Protein AF-A0A225NAN7-F1 (afdb_monomer)

pLDDT: mean 87.31, std 8.12, range [42.16, 96.12]

Secondary structure (DSSP, 8-state):
----HHHHHHHHHHHHHHTT--HHHHHHHHHHHHHHHHHHHHTT--GGG--HHHHHHHHHHHHHHHHHHHSSPPPTTTTHHHHHHHHHHHHHHHSSSS-HHHHHHHHHHHHHHHHHHHHHHHHTT---HHHHHHHHHHHHHHHHHHHHHH--SSSTT--HHHHHHHHHHHHTT--HHHHHHHHHHHHHHHHHHHHTT-

Foldseek 3Di:
DQDDLVRLLVVLLVVCVVVVHDPVLSVLLSVLSVLLVVVCVVVVHRLQPDALQVVLVVVVVVQVVCCVVPVDGDAPCPVVSSVVSSQSSSCVNHVDPPDPVLVCLLVVVLVVLLVVLLCCCCPVVVDDPVLSVVLSVLSSVLSVVCCSNNVDSDCPPPDPVSVVVVLVNVVVPDDPVVSVVSVVSVVSSVVVCVVVVD

Solvent-accessible surface area (backbone atoms only — not comparable to full-atom values): 11162 Å² total; per-residue (Å²): 132,88,76,53,74,67,55,54,41,51,51,49,41,49,57,37,51,77,68,68,50,54,69,69,56,40,53,53,32,43,53,39,35,47,58,50,53,53,58,28,56,80,65,74,46,60,73,68,73,65,47,69,54,56,54,34,52,47,52,58,50,52,45,52,54,40,23,71,75,66,77,42,76,72,61,87,66,56,61,58,60,45,50,52,25,41,42,52,48,38,20,73,61,56,67,59,55,74,55,64,72,58,53,51,53,52,51,49,52,54,50,49,54,51,51,53,51,46,47,45,41,40,76,78,62,66,50,53,68,72,58,45,51,58,40,46,55,51,49,51,53,49,50,55,51,48,40,76,61,64,45,52,94,66,60,82,83,69,49,73,67,56,54,51,55,48,50,60,52,58,46,68,92,48,55,72,70,56,46,53,48,52,54,54,40,49,52,52,50,52,50,50,33,58,75,72,76,80

Sequence (198 aa):
MLKLHDELIEELAKSLMEQNYNPVVVTNHRLYARRFLDYLAERGMPVTMVTPAQVDQYFRHAVLCFQDRYGRPPSSRWHRLPQTAIGRLLRLAQGTWPPETEIESGAMLRHAICHDYGNWMRDERGLSDATIDARSREARRFLDWYFCRSGADDLSAMAVRDIDHYMDMRAIGLRRISLSGSAAWLRSLLRYLHQSGR

Structure (mmCIF, N/CA/C/O backbone):
data_AF-A0A225NAN7-F1
#
_entry.id   AF-A0A225NAN7-F1
#
loop_
_atom_site.group_PDB
_atom_site.id
_atom_site.type_symbol
_atom_site.label_atom_id
_atom_site.label_alt_id
_atom_site.label_comp_id
_atom_site.label_asym_id
_atom_site.label_entity_id
_atom_site.label_seq_id
_atom_site.pdbx_PDB_ins_code
_atom_site.Cartn_x
_atom_site.Cartn_y
_atom_site.Cartn_z
_atom_site.occupancy
_atom_site.B_iso_or_equiv
_atom_site.auth_seq_id
_atom_site.auth_comp_id
_atom_site.auth_asym_id
_atom_site.auth_atom_id
_atom_site.pdbx_PDB_model_num
ATOM 1 N N . MET A 1 1 ? -7.009 -6.278 29.065 1.00 42.16 1 MET A N 1
ATOM 2 C CA . MET A 1 1 ? -8.302 -5.562 29.056 1.00 42.16 1 MET A CA 1
ATOM 3 C C . MET A 1 1 ? -8.640 -5.285 27.596 1.00 42.16 1 MET A C 1
ATOM 5 O O . MET A 1 1 ? -7.881 -4.570 26.956 1.00 42.16 1 MET A O 1
ATOM 9 N N . LEU A 1 2 ? -9.661 -5.936 27.030 1.00 51.31 2 LEU A N 1
ATOM 10 C CA . LEU A 1 2 ? -10.121 -5.647 25.665 1.00 51.31 2 LEU A CA 1
ATOM 11 C C . LEU A 1 2 ? -10.867 -4.308 25.719 1.00 51.31 2 LEU A C 1
ATOM 13 O O . LEU A 1 2 ? -11.910 -4.245 26.364 1.00 51.31 2 LEU A O 1
ATOM 17 N N . LYS A 1 3 ? -10.318 -3.241 25.125 1.00 61.03 3 LYS A N 1
ATOM 18 C CA . LYS A 1 3 ? -11.044 -1.966 24.996 1.00 61.03 3 LYS A CA 1
ATOM 19 C C . LYS A 1 3 ? -12.276 -2.191 24.122 1.00 61.03 3 LYS A C 1
ATOM 21 O O . LYS A 1 3 ? -12.177 -2.861 23.089 1.00 61.03 3 LYS A O 1
ATOM 26 N N . LEU A 1 4 ? -13.421 -1.648 24.524 1.00 79.12 4 LEU A N 1
ATOM 27 C CA . LEU A 1 4 ? -14.637 -1.728 23.716 1.00 79.12 4 LEU A CA 1
ATOM 28 C C . LEU A 1 4 ? -14.423 -0.941 22.406 1.00 79.12 4 LEU A C 1
ATOM 30 O O . LEU A 1 4 ? -13.704 0.059 22.390 1.00 79.12 4 LEU A O 1
ATOM 34 N N . HIS A 1 5 ? -15.042 -1.356 21.295 1.00 86.31 5 HIS A N 1
ATOM 35 C CA . HIS A 1 5 ? -14.874 -0.683 19.993 1.00 86.31 5 HIS A CA 1
ATOM 36 C C . HIS A 1 5 ? -15.180 0.823 20.049 1.00 86.31 5 HIS A C 1
ATOM 38 O O . HIS A 1 5 ? -14.511 1.615 19.390 1.00 86.31 5 HIS A O 1
ATOM 44 N N . ASP A 1 6 ? -16.152 1.221 20.869 1.00 87.19 6 ASP A N 1
ATOM 45 C CA . ASP A 1 6 ? -16.524 2.623 21.065 1.00 87.19 6 ASP A CA 1
ATOM 46 C C . ASP A 1 6 ? -15.414 3.421 21.758 1.00 87.19 6 ASP A C 1
ATOM 48 O O . ASP A 1 6 ? -15.091 4.526 21.327 1.00 87.19 6 ASP A O 1
ATOM 52 N N . GLU A 1 7 ? -14.766 2.833 22.764 1.00 91.00 7 GLU A N 1
ATOM 53 C CA . GLU A 1 7 ? -13.675 3.468 23.508 1.00 91.00 7 GLU A CA 1
ATOM 54 C C . GLU A 1 7 ? -12.476 3.754 22.599 1.00 91.00 7 GLU A C 1
ATOM 56 O O . GLU A 1 7 ? -11.923 4.852 22.630 1.00 91.00 7 GLU A O 1
ATOM 61 N N . LEU A 1 8 ? -12.113 2.806 21.727 1.00 91.12 8 LEU A N 1
ATOM 62 C CA . LEU A 1 8 ? -11.012 2.984 20.773 1.00 91.12 8 LEU A CA 1
ATOM 63 C C . LEU A 1 8 ? -11.282 4.096 19.755 1.00 91.12 8 LEU A C 1
ATOM 65 O O . LEU A 1 8 ? -10.360 4.802 19.342 1.00 91.12 8 LEU A O 1
ATOM 69 N N . ILE A 1 9 ? -12.536 4.266 19.336 1.00 94.62 9 ILE A N 1
ATOM 70 C CA . ILE A 1 9 ? -12.907 5.330 18.400 1.00 94.62 9 ILE A CA 1
ATOM 71 C C . ILE A 1 9 ? -12.886 6.694 19.080 1.00 94.62 9 ILE A C 1
ATOM 73 O O . ILE A 1 9 ? -12.439 7.663 18.461 1.00 94.62 9 ILE A O 1
ATOM 77 N N . GLU A 1 10 ? -13.342 6.783 20.328 1.00 94.12 10 GLU A N 1
ATOM 78 C CA . GLU A 1 10 ? -13.265 8.025 21.099 1.00 94.12 10 GLU A CA 1
ATOM 79 C C . GLU A 1 10 ? -11.814 8.406 21.414 1.00 94.12 10 GLU A C 1
ATOM 81 O O . GLU A 1 10 ? -11.434 9.567 21.265 1.00 94.12 10 GLU A O 1
ATOM 86 N N . GLU A 1 11 ? -10.960 7.438 21.744 1.00 93.50 11 GLU A N 1
ATOM 87 C CA . GLU A 1 11 ? -9.528 7.666 21.955 1.00 93.50 11 GLU A CA 1
ATOM 88 C C . GLU A 1 11 ? -8.823 8.122 20.668 1.00 93.50 11 GLU A C 1
ATOM 90 O O . GLU A 1 11 ? -8.045 9.081 20.687 1.00 93.50 11 GLU A O 1
ATOM 95 N N . LEU A 1 12 ? -9.157 7.514 19.522 1.00 93.12 12 LEU A N 1
ATOM 96 C CA . LEU A 1 12 ? -8.688 7.970 18.213 1.00 93.12 12 LEU A CA 1
ATOM 97 C C . LEU A 1 12 ? -9.138 9.405 17.924 1.00 93.12 12 LEU A C 1
ATOM 99 O O . LEU A 1 12 ? -8.336 10.225 17.473 1.00 93.12 12 LEU A O 1
ATOM 103 N N . ALA A 1 13 ? -10.409 9.722 18.176 1.00 93.06 13 ALA A N 1
ATOM 104 C CA . ALA A 1 13 ? -10.947 11.059 17.960 1.00 93.06 13 ALA A CA 1
ATOM 105 C C . ALA A 1 13 ? -10.244 12.094 18.846 1.00 93.06 13 ALA A C 1
ATOM 107 O O . ALA A 1 13 ? -9.815 13.134 18.345 1.00 93.06 13 ALA A O 1
ATOM 108 N N . LYS A 1 14 ? -10.068 11.785 20.135 1.00 94.31 14 LYS A N 1
ATOM 109 C CA . LYS A 1 14 ? -9.362 12.631 21.100 1.00 94.31 14 LYS A CA 1
ATOM 110 C C . LYS A 1 14 ? -7.922 12.900 20.666 1.00 94.31 14 LYS A C 1
ATOM 112 O O . LYS A 1 14 ? -7.538 14.061 20.559 1.00 94.31 14 LYS A O 1
ATOM 117 N N . SER A 1 15 ? -7.173 11.857 20.307 1.00 91.25 15 SER A N 1
ATOM 118 C CA . SER A 1 15 ? -5.788 11.984 19.834 1.00 91.25 15 SER A CA 1
ATOM 119 C C . SER A 1 15 ? -5.666 12.874 18.588 1.00 91.25 15 SER A C 1
ATOM 121 O O . SER A 1 15 ? -4.713 13.643 18.449 1.00 91.25 15 SER A O 1
ATOM 123 N N . LEU A 1 16 ? -6.639 12.807 17.671 1.00 88.06 16 LEU A N 1
ATOM 124 C CA . LEU A 1 16 ? -6.674 13.669 16.487 1.00 88.06 16 LEU A CA 1
ATOM 125 C C . LEU A 1 16 ? -6.999 15.126 16.838 1.00 88.06 16 LEU A C 1
ATOM 127 O O . LEU A 1 16 ? -6.407 16.037 16.261 1.00 88.06 16 LEU A O 1
ATOM 131 N N . MET A 1 17 ? -7.917 15.360 17.775 1.00 89.19 17 MET A N 1
ATOM 132 C CA . MET A 1 17 ? -8.249 16.714 18.226 1.00 89.19 17 MET A CA 1
ATOM 133 C C . MET A 1 17 ? -7.068 17.378 18.944 1.00 89.19 17 MET A C 1
ATOM 135 O O . MET A 1 17 ? -6.762 18.530 18.655 1.00 89.19 17 MET A O 1
ATOM 139 N N . GLU A 1 18 ? -6.347 16.643 19.795 1.00 89.44 18 GLU A N 1
ATOM 140 C CA . GLU A 1 18 ? -5.136 17.129 20.482 1.00 89.44 18 GLU A CA 1
ATOM 141 C C . GLU A 1 18 ? -4.021 17.525 19.500 1.00 89.44 18 GLU A C 1
ATOM 143 O O . GLU A 1 18 ? -3.261 18.458 19.745 1.00 89.44 18 GLU A O 1
ATOM 148 N N . GLN A 1 19 ? -3.958 16.861 18.345 1.00 85.25 19 GLN A N 1
ATOM 149 C CA . GLN A 1 19 ? -3.038 17.193 17.256 1.00 85.25 19 GLN A CA 1
ATOM 150 C C . GLN A 1 19 ? -3.578 18.284 16.306 1.00 85.25 19 GLN A C 1
ATOM 152 O O . GLN A 1 19 ? -3.006 18.499 15.237 1.00 85.25 19 GLN A O 1
ATOM 157 N N . ASN A 1 20 ? -4.667 18.972 16.666 1.00 87.75 20 ASN A N 1
ATOM 158 C CA . ASN A 1 20 ? -5.300 20.046 15.891 1.00 87.75 20 ASN A CA 1
ATOM 159 C C . ASN A 1 20 ? -5.774 19.628 14.484 1.00 87.75 20 ASN A C 1
ATOM 161 O O . ASN A 1 20 ? -5.783 20.436 13.550 1.00 87.75 20 ASN A O 1
ATOM 165 N N . TYR A 1 21 ? -6.189 18.370 14.301 1.00 80.81 21 TYR A N 1
ATOM 166 C CA . TYR A 1 21 ? -6.813 17.959 13.041 1.00 80.81 21 TYR A CA 1
ATOM 167 C C . TYR A 1 21 ? -8.189 18.609 12.865 1.00 80.81 21 TYR A C 1
ATOM 169 O O . TYR A 1 21 ? -8.976 18.736 13.800 1.00 80.81 21 TYR A O 1
ATOM 177 N N . ASN A 1 22 ? -8.512 18.959 11.618 1.00 85.50 22 ASN A N 1
ATOM 178 C CA . ASN A 1 22 ? -9.817 19.506 11.254 1.00 85.50 22 ASN A CA 1
ATOM 179 C C . ASN A 1 22 ? -10.963 18.523 11.622 1.00 85.50 22 ASN A C 1
ATOM 181 O O . ASN A 1 22 ? -10.826 17.323 11.356 1.00 85.50 22 ASN A O 1
ATOM 185 N N . PRO A 1 23 ? -12.119 19.001 12.132 1.00 90.88 23 PRO A N 1
ATOM 186 C CA . PRO A 1 23 ? -13.275 18.163 12.483 1.00 90.88 23 PRO A CA 1
ATOM 187 C C . PRO A 1 23 ? -13.750 17.194 11.386 1.00 90.88 23 PRO A C 1
ATOM 189 O O . PRO A 1 23 ? -14.175 16.072 11.674 1.00 90.88 23 PRO A O 1
ATOM 192 N N . VAL A 1 24 ? -13.640 17.580 10.112 1.00 89.88 24 VAL A N 1
ATOM 193 C CA . VAL A 1 24 ? -13.958 16.716 8.962 1.00 89.88 24 VAL A CA 1
ATOM 194 C C . VAL A 1 24 ? -12.997 15.528 8.889 1.00 89.88 24 VAL A C 1
ATOM 196 O O . VAL A 1 24 ? -13.406 14.402 8.605 1.00 89.88 24 VAL A O 1
ATOM 199 N N . VAL A 1 25 ? -11.713 15.749 9.182 1.00 84.62 25 VAL A N 1
ATOM 200 C CA . VAL A 1 25 ? -10.706 14.682 9.224 1.00 84.62 25 VAL A CA 1
ATOM 201 C C . VAL A 1 25 ? -10.985 13.735 10.385 1.00 84.62 25 VAL A C 1
ATOM 203 O O . VAL A 1 25 ? -10.955 12.522 10.176 1.00 84.62 25 VAL A O 1
ATOM 206 N N . VAL A 1 26 ? -11.325 14.269 11.561 1.00 89.25 26 VAL A N 1
ATOM 207 C CA . VAL A 1 26 ? -11.717 13.475 12.738 1.00 89.25 26 VAL A CA 1
ATOM 208 C C . VAL A 1 26 ? -12.932 12.601 12.419 1.00 89.25 26 VAL A C 1
ATOM 210 O O . VAL A 1 26 ? -12.905 11.393 12.645 1.00 89.25 26 VAL A O 1
ATOM 213 N N . THR A 1 27 ? -13.966 13.179 11.805 1.00 93.94 27 THR A N 1
ATOM 214 C CA . THR A 1 27 ? -15.189 12.458 11.413 1.00 93.94 27 THR A CA 1
ATOM 215 C C . THR A 1 27 ? -14.890 11.323 10.434 1.00 93.94 27 THR A C 1
ATOM 217 O O . THR A 1 27 ? -15.349 10.198 10.629 1.00 93.94 27 THR A O 1
ATOM 220 N N . ASN A 1 28 ? -14.061 11.578 9.416 1.00 89.06 28 ASN A N 1
ATOM 221 C CA . ASN A 1 28 ? -13.642 10.544 8.470 1.00 89.06 28 ASN A CA 1
ATOM 222 C C . ASN A 1 28 ? -12.842 9.421 9.147 1.00 89.06 28 ASN A C 1
ATOM 224 O O . ASN A 1 28 ? -13.047 8.251 8.828 1.00 89.06 28 ASN A O 1
ATOM 228 N N . HIS A 1 29 ? -11.956 9.752 10.089 1.00 91.44 29 HIS A N 1
ATOM 229 C CA . HIS A 1 29 ? -11.196 8.745 10.830 1.00 91.44 29 HIS A CA 1
ATOM 230 C C . HIS A 1 29 ? -12.113 7.859 11.674 1.00 91.44 29 HIS A C 1
ATOM 232 O O . HIS A 1 29 ? -11.992 6.638 11.598 1.00 91.44 29 HIS A O 1
ATOM 238 N N . ARG A 1 30 ? -13.076 8.448 12.397 1.00 95.38 30 ARG A N 1
ATOM 239 C CA . ARG A 1 30 ? -14.083 7.695 13.164 1.00 95.38 30 ARG A CA 1
ATOM 240 C C . ARG A 1 30 ? -14.899 6.770 12.261 1.00 95.38 30 ARG A C 1
ATOM 242 O O . ARG A 1 30 ? -15.075 5.602 12.591 1.00 95.38 30 ARG A O 1
ATOM 249 N N . LEU A 1 31 ? -15.342 7.260 11.099 1.00 94.69 31 LEU A N 1
ATOM 250 C CA . LEU A 1 31 ? -16.109 6.469 10.131 1.00 94.69 31 LEU A CA 1
ATOM 251 C C . LEU A 1 31 ? -15.331 5.241 9.636 1.00 94.69 31 LEU A C 1
ATOM 253 O O . LEU A 1 31 ? -15.869 4.134 9.628 1.00 94.69 31 LEU A O 1
ATOM 257 N N . TYR A 1 32 ? -14.085 5.425 9.195 1.00 94.31 32 TYR A N 1
ATOM 258 C CA . TYR A 1 32 ? -13.290 4.319 8.658 1.00 94.31 32 TYR A CA 1
ATOM 259 C C . TYR A 1 32 ? -12.813 3.354 9.746 1.00 94.31 32 TYR A C 1
ATOM 261 O O . TYR A 1 32 ? -12.794 2.150 9.497 1.00 94.31 32 TYR A O 1
ATOM 269 N N . ALA A 1 33 ? -12.503 3.856 10.945 1.00 95.19 33 ALA A N 1
ATOM 270 C CA . ALA A 1 33 ? -12.202 3.025 12.107 1.00 95.19 33 ALA A CA 1
ATOM 271 C C . ALA A 1 33 ? -13.404 2.158 12.501 1.00 95.19 33 ALA A C 1
ATOM 273 O O . ALA A 1 33 ? -13.246 0.953 12.666 1.00 95.19 33 ALA A O 1
ATOM 274 N N . ARG A 1 34 ? -14.613 2.739 12.561 1.00 95.44 34 ARG A N 1
ATOM 275 C CA . ARG A 1 34 ? -15.850 2.000 12.855 1.00 95.44 34 ARG A CA 1
ATOM 276 C C . ARG A 1 34 ? -16.074 0.861 11.872 1.00 95.44 34 ARG A C 1
ATOM 278 O O . ARG A 1 34 ? -16.189 -0.278 12.291 1.00 95.44 34 ARG A O 1
ATOM 285 N N . ARG A 1 35 ? -16.056 1.159 10.570 1.00 95.06 35 ARG A N 1
ATOM 286 C CA . ARG A 1 35 ? -16.269 0.145 9.522 1.00 95.06 35 ARG A CA 1
ATOM 287 C C . ARG A 1 35 ? -15.280 -1.013 9.612 1.00 95.06 35 ARG A C 1
ATOM 289 O O . ARG A 1 35 ? -15.645 -2.150 9.339 1.00 95.06 35 ARG A O 1
ATOM 296 N N . PHE A 1 36 ? -14.033 -0.716 9.968 1.00 96.12 36 PHE A N 1
ATOM 297 C CA . PHE A 1 36 ? -13.025 -1.745 10.161 1.00 96.12 36 PHE A CA 1
ATOM 298 C C . PHE A 1 36 ? -13.299 -2.587 11.413 1.00 96.12 36 PHE A C 1
ATOM 300 O O . PHE A 1 36 ? -13.269 -3.809 11.338 1.00 96.12 36 PHE A O 1
ATOM 307 N N . LEU A 1 37 ? -13.632 -1.957 12.539 1.00 95.38 37 LEU A N 1
ATOM 308 C CA . LEU A 1 37 ? -13.979 -2.654 13.779 1.00 95.38 37 LEU A CA 1
ATOM 309 C C . LEU A 1 37 ? -15.238 -3.523 13.635 1.00 95.38 37 LEU A C 1
ATOM 311 O O . LEU A 1 37 ? -15.261 -4.640 14.144 1.00 95.38 37 LEU A O 1
ATOM 315 N N . ASP A 1 38 ? -16.250 -3.057 12.904 1.00 94.00 38 ASP A N 1
ATOM 316 C CA . ASP A 1 38 ? -17.457 -3.839 12.608 1.00 94.00 38 ASP A CA 1
ATOM 317 C C . ASP A 1 38 ? -17.104 -5.078 11.762 1.00 94.00 38 ASP A C 1
ATOM 319 O O . ASP A 1 38 ? -17.494 -6.194 12.098 1.00 94.00 38 ASP A O 1
ATOM 323 N N . TYR A 1 39 ? -16.259 -4.913 10.735 1.00 95.00 39 TYR A N 1
ATOM 324 C CA . TYR A 1 39 ? -15.745 -6.025 9.923 1.00 95.00 39 TYR A CA 1
ATOM 325 C C . TYR A 1 39 ? -14.983 -7.075 10.749 1.00 95.00 39 TYR A C 1
ATOM 327 O O . TYR A 1 39 ? -15.082 -8.276 10.471 1.00 95.00 39 TYR A O 1
ATOM 335 N N . LEU A 1 40 ? -14.208 -6.630 11.745 1.00 94.50 40 LEU A N 1
ATOM 336 C CA . LEU A 1 40 ? -13.497 -7.514 12.670 1.00 94.50 40 LEU A CA 1
ATOM 337 C C . LEU A 1 40 ? -14.466 -8.244 13.611 1.00 94.50 40 LEU A C 1
ATOM 339 O O . LEU A 1 40 ? -14.315 -9.451 13.810 1.00 94.50 40 LEU A O 1
ATOM 343 N N . ALA A 1 41 ? -15.478 -7.543 14.138 1.00 91.75 41 ALA A N 1
ATOM 344 C CA . ALA A 1 41 ? -16.505 -8.122 15.005 1.00 91.75 41 ALA A CA 1
ATOM 345 C C . ALA A 1 41 ? -17.268 -9.251 14.303 1.00 91.7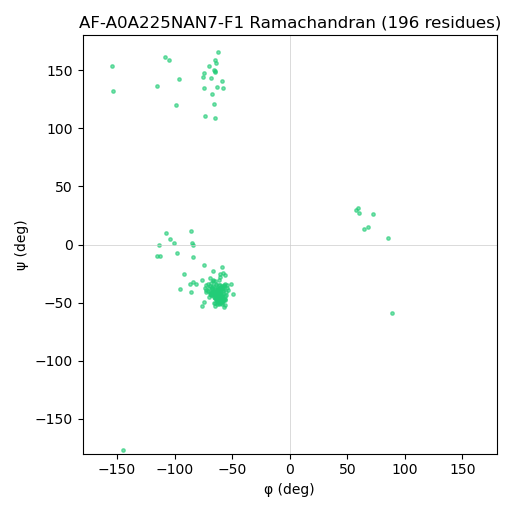5 41 ALA A C 1
ATOM 347 O O . ALA A 1 41 ? -17.419 -10.333 14.867 1.00 91.75 41 ALA A O 1
ATOM 348 N N . GLU A 1 42 ? -17.671 -9.036 13.048 1.00 92.44 42 GLU A N 1
ATOM 349 C CA . GLU A 1 42 ? -18.340 -10.046 12.215 1.00 92.44 42 GLU A CA 1
ATOM 350 C C . GLU A 1 42 ? -17.511 -11.329 12.037 1.00 92.44 42 GLU A C 1
ATOM 352 O O . GLU A 1 42 ? -18.062 -12.397 11.782 1.00 92.44 42 GLU A O 1
ATOM 357 N N . ARG A 1 43 ? -16.183 -11.236 12.169 1.00 91.50 43 ARG A N 1
ATOM 358 C CA . ARG A 1 43 ? -15.236 -12.350 12.002 1.00 91.50 43 ARG A CA 1
ATOM 359 C C . ARG A 1 43 ? -14.702 -12.895 13.323 1.00 91.50 43 ARG A C 1
ATOM 361 O O . ARG A 1 43 ? -13.822 -13.751 13.303 1.00 91.50 43 ARG A O 1
ATOM 368 N N . GLY A 1 44 ? -15.200 -12.399 14.459 1.00 89.81 44 GLY A N 1
ATOM 369 C CA . GLY A 1 44 ? -14.710 -12.780 15.784 1.00 89.81 44 GLY A CA 1
ATOM 370 C C . GLY A 1 44 ? -13.228 -12.456 15.993 1.00 89.81 44 GLY A C 1
ATOM 371 O O . GLY A 1 44 ? -12.547 -13.146 16.748 1.00 89.81 44 GLY A O 1
ATOM 372 N N . MET A 1 45 ? -12.708 -11.443 15.294 1.00 90.25 45 MET A N 1
ATOM 373 C CA . MET A 1 45 ? -11.288 -11.116 15.289 1.00 90.25 45 MET A CA 1
ATOM 374 C C . MET A 1 45 ? -10.997 -9.966 16.258 1.00 90.25 45 MET A C 1
ATOM 376 O O . MET A 1 45 ? -11.533 -8.871 16.084 1.00 90.25 45 MET A O 1
ATOM 380 N N . PRO A 1 46 ? -10.143 -10.159 17.275 1.00 91.00 46 PRO A N 1
ATOM 381 C CA . PRO A 1 46 ? -9.791 -9.077 18.181 1.00 91.00 46 PRO A CA 1
ATOM 382 C C . PRO A 1 46 ? -8.827 -8.097 17.503 1.00 91.00 46 PRO A C 1
ATOM 384 O O . PRO A 1 46 ? -7.823 -8.500 16.917 1.00 91.00 46 PRO A O 1
ATOM 387 N N . VAL A 1 47 ? -9.087 -6.793 17.651 1.00 91.12 47 VAL A N 1
ATOM 388 C CA . VAL A 1 47 ? -8.265 -5.702 17.083 1.00 91.12 47 VAL A CA 1
ATOM 389 C C . VAL A 1 47 ? -6.787 -5.764 17.501 1.00 91.12 47 VAL A C 1
ATOM 391 O O . VAL A 1 47 ? -5.905 -5.311 16.773 1.00 91.12 47 VAL A O 1
ATOM 394 N N . THR A 1 48 ? -6.497 -6.369 18.654 1.00 89.88 48 THR A N 1
ATOM 395 C CA . THR A 1 48 ? -5.140 -6.540 19.190 1.00 89.88 48 THR A CA 1
ATOM 396 C C . THR A 1 48 ? -4.326 -7.621 18.479 1.00 89.88 48 THR A C 1
ATOM 398 O O . THR A 1 48 ? -3.113 -7.632 18.623 1.00 89.88 48 THR A O 1
ATOM 401 N N . MET A 1 49 ? -4.972 -8.523 17.734 1.00 88.50 49 MET A N 1
ATOM 402 C CA . MET A 1 49 ? -4.320 -9.612 16.986 1.00 88.50 49 MET A CA 1
ATOM 403 C C . MET A 1 49 ? -4.331 -9.364 15.477 1.00 88.50 49 MET A C 1
ATOM 405 O O . MET A 1 49 ? -4.047 -10.275 14.700 1.00 88.50 49 MET A O 1
ATOM 409 N N . VAL A 1 50 ? -4.717 -8.156 15.061 1.00 91.00 50 VAL A N 1
ATOM 410 C CA . VAL A 1 50 ? -4.811 -7.818 13.646 1.00 91.00 50 VAL A CA 1
ATOM 411 C C . VAL A 1 50 ? -3.421 -7.802 13.026 1.00 91.00 50 VAL A C 1
ATOM 413 O O . VAL A 1 50 ? -2.554 -7.106 13.541 1.00 91.00 50 VAL A O 1
ATOM 416 N N . THR A 1 51 ? -3.235 -8.494 11.903 1.00 88.06 51 THR A N 1
ATOM 417 C CA . THR A 1 51 ? -2.014 -8.456 11.081 1.00 88.06 51 THR A CA 1
ATOM 418 C C . THR A 1 51 ? -2.225 -7.636 9.801 1.00 88.06 51 THR A C 1
ATOM 420 O O . THR A 1 51 ? -3.372 -7.429 9.382 1.00 88.06 51 THR A O 1
ATOM 423 N N . PRO A 1 52 ? -1.162 -7.127 9.153 1.00 85.50 52 PRO A N 1
ATOM 424 C CA . PRO A 1 52 ? -1.285 -6.396 7.890 1.00 85.50 52 PRO A CA 1
ATOM 425 C C . PRO A 1 52 ? -2.054 -7.164 6.808 1.00 85.50 52 PRO A C 1
ATOM 427 O O . PRO A 1 52 ? -2.954 -6.595 6.192 1.00 85.50 52 PRO A O 1
ATOM 430 N N . ALA A 1 53 ? -1.860 -8.482 6.701 1.00 81.56 53 ALA A N 1
ATOM 431 C CA . ALA A 1 53 ? -2.637 -9.332 5.794 1.00 81.56 53 ALA A CA 1
ATOM 432 C C . ALA A 1 53 ? -4.165 -9.258 6.028 1.00 81.56 53 ALA A C 1
ATOM 434 O O . ALA A 1 53 ? -4.958 -9.317 5.081 1.00 81.56 53 ALA A O 1
ATOM 435 N N . GLN A 1 54 ? -4.605 -9.104 7.281 1.00 88.75 54 GLN A N 1
ATOM 436 C CA . GLN A 1 54 ? -6.025 -8.953 7.626 1.00 88.75 54 GLN A CA 1
ATOM 437 C C . GLN A 1 54 ? -6.546 -7.546 7.303 1.00 88.75 54 GLN A C 1
ATOM 439 O O . GLN A 1 54 ? -7.707 -7.393 6.912 1.00 88.75 54 GLN A O 1
ATOM 444 N N . VAL A 1 55 ? -5.689 -6.524 7.383 1.00 90.75 55 VAL A N 1
ATOM 445 C CA . VAL A 1 55 ? -6.006 -5.176 6.888 1.00 90.75 55 VAL A CA 1
ATOM 446 C C . VAL A 1 55 ? -6.194 -5.190 5.369 1.00 90.75 55 VAL A C 1
ATOM 448 O O . VAL A 1 55 ? -7.162 -4.613 4.869 1.00 90.75 55 VAL A O 1
ATOM 451 N N . ASP A 1 56 ? -5.360 -5.917 4.626 1.00 84.75 56 ASP A N 1
ATOM 452 C CA . ASP A 1 56 ? -5.525 -6.061 3.175 1.00 84.75 56 ASP A CA 1
ATOM 453 C C . ASP A 1 56 ? -6.777 -6.855 2.804 1.00 84.75 56 ASP A C 1
ATOM 455 O O . ASP A 1 56 ? -7.487 -6.513 1.852 1.00 84.75 56 ASP A O 1
ATOM 459 N N . GLN A 1 57 ? -7.115 -7.880 3.591 1.00 85.81 57 GLN A N 1
ATOM 460 C CA . GLN A 1 57 ? -8.381 -8.594 3.438 1.00 85.81 57 GLN A CA 1
ATOM 461 C C . GLN A 1 57 ? -9.580 -7.657 3.631 1.00 85.81 57 GLN A C 1
ATOM 463 O O . GLN A 1 57 ? -10.514 -7.688 2.824 1.00 85.81 57 GLN A O 1
ATOM 468 N N . TYR A 1 58 ? -9.527 -6.779 4.636 1.00 94.25 58 TYR A N 1
ATOM 469 C CA . TYR A 1 58 ? -10.536 -5.743 4.816 1.00 94.25 58 TYR A CA 1
ATOM 470 C C . TYR A 1 58 ? -10.601 -4.790 3.620 1.00 94.25 58 TYR A C 1
ATOM 472 O O . TYR A 1 58 ? -11.698 -4.485 3.162 1.00 94.25 58 TYR A O 1
ATOM 480 N N . PHE A 1 59 ? -9.473 -4.338 3.065 1.00 89.94 59 PHE A N 1
ATOM 481 C CA . PHE A 1 59 ? -9.500 -3.444 1.902 1.00 89.94 59 PHE A CA 1
ATOM 482 C C . PHE A 1 59 ? -10.130 -4.095 0.673 1.00 89.94 59 PHE A C 1
ATOM 484 O O . PHE A 1 59 ? -10.920 -3.445 -0.015 1.00 89.94 59 PHE A O 1
ATOM 491 N N . ARG A 1 60 ? -9.852 -5.381 0.425 1.00 87.50 60 ARG A N 1
ATOM 492 C CA . ARG A 1 60 ? -10.530 -6.150 -0.630 1.00 87.50 60 ARG A CA 1
ATOM 493 C C . ARG A 1 60 ? -12.041 -6.194 -0.395 1.00 87.50 60 ARG A C 1
ATOM 495 O O . ARG A 1 60 ? -12.804 -5.872 -1.304 1.00 87.50 60 ARG A O 1
ATOM 502 N N . HIS A 1 61 ? -12.470 -6.505 0.827 1.00 90.94 61 HIS A N 1
ATOM 503 C CA . HIS A 1 61 ? -13.883 -6.499 1.210 1.00 90.94 61 HIS A CA 1
ATOM 504 C C . HIS A 1 61 ? -14.531 -5.113 1.050 1.00 90.94 61 HIS A C 1
ATOM 506 O O . HIS A 1 61 ? -15.584 -4.974 0.435 1.00 90.94 61 HIS A O 1
ATOM 512 N N . ALA A 1 62 ? -13.879 -4.059 1.534 1.00 92.31 62 ALA A N 1
ATOM 513 C CA . ALA A 1 62 ? -14.407 -2.703 1.513 1.00 92.31 62 ALA A CA 1
ATOM 514 C C . ALA A 1 62 ? -14.535 -2.138 0.087 1.00 92.31 62 ALA A C 1
ATOM 516 O O . ALA A 1 62 ? -15.450 -1.356 -0.174 1.00 92.31 62 ALA A O 1
ATOM 517 N N . VAL A 1 63 ? -13.667 -2.551 -0.846 1.00 88.88 63 VAL A N 1
ATOM 518 C CA . VAL A 1 63 ? -13.814 -2.244 -2.279 1.00 88.88 63 VAL A CA 1
ATOM 519 C C . VAL A 1 63 ? -15.065 -2.906 -2.857 1.00 88.88 63 VAL A C 1
ATOM 521 O O . VAL A 1 63 ? -15.802 -2.236 -3.581 1.00 88.88 63 VAL A O 1
ATOM 524 N N . LEU A 1 64 ? -15.338 -4.171 -2.515 1.00 89.38 64 LEU A N 1
ATOM 525 C CA . LEU A 1 64 ? -16.551 -4.871 -2.953 1.00 89.38 64 LEU A CA 1
ATOM 526 C C . LEU A 1 64 ? -17.811 -4.188 -2.405 1.00 89.38 64 LEU A C 1
ATOM 528 O O . LEU A 1 64 ? -18.705 -3.854 -3.176 1.00 89.38 64 LEU A O 1
ATOM 532 N N . CYS A 1 65 ? -17.847 -3.864 -1.109 1.00 91.44 65 CYS A N 1
ATOM 533 C CA . CYS A 1 65 ? -18.968 -3.127 -0.515 1.00 91.44 65 CYS A CA 1
ATOM 534 C C . CYS A 1 65 ? -19.153 -1.731 -1.131 1.00 91.44 65 CYS A C 1
ATOM 536 O O . CYS A 1 65 ? -20.274 -1.240 -1.250 1.00 91.44 65 CYS A O 1
ATOM 538 N N . PHE A 1 66 ? -18.062 -1.056 -1.509 1.00 90.94 66 PHE A N 1
ATOM 539 C CA . PHE A 1 66 ? -18.142 0.234 -2.194 1.00 90.94 66 PHE A CA 1
ATOM 540 C C . PHE A 1 66 ? -18.771 0.082 -3.583 1.00 90.94 66 PHE A C 1
ATOM 542 O O . PHE A 1 66 ? -19.634 0.878 -3.953 1.00 90.94 66 PHE A O 1
ATOM 549 N N . GLN A 1 67 ? -18.342 -0.927 -4.343 1.00 90.94 67 GLN A N 1
ATOM 550 C CA . GLN A 1 67 ? -18.885 -1.217 -5.669 1.00 90.94 67 GLN A CA 1
ATOM 551 C C . GLN A 1 67 ? -20.373 -1.547 -5.607 1.00 90.94 67 GLN A C 1
ATOM 553 O O . GLN A 1 67 ? -21.135 -0.959 -6.367 1.00 90.94 67 GLN A O 1
ATOM 558 N N . ASP A 1 68 ? -20.778 -2.402 -4.670 1.00 93.38 68 ASP A N 1
ATOM 559 C CA . ASP A 1 68 ? -22.179 -2.765 -4.445 1.00 93.38 68 ASP A CA 1
ATOM 560 C C . ASP A 1 68 ? -23.040 -1.532 -4.122 1.00 93.38 68 ASP A C 1
ATOM 562 O O . ASP A 1 68 ? -24.062 -1.276 -4.754 1.00 93.38 68 ASP A O 1
ATOM 566 N N . ARG A 1 69 ? -22.558 -0.669 -3.219 1.00 93.38 69 ARG A N 1
ATOM 567 C CA . ARG A 1 69 ? -23.298 0.522 -2.785 1.00 93.38 69 ARG A CA 1
ATOM 568 C C . ARG A 1 69 ? -23.416 1.617 -3.845 1.00 93.38 69 ARG A C 1
ATOM 570 O O . ARG A 1 69 ? -24.411 2.339 -3.864 1.00 93.38 69 ARG A O 1
ATOM 577 N N . TYR A 1 70 ? -22.372 1.831 -4.643 1.00 92.19 70 TYR A N 1
ATOM 578 C CA . TYR A 1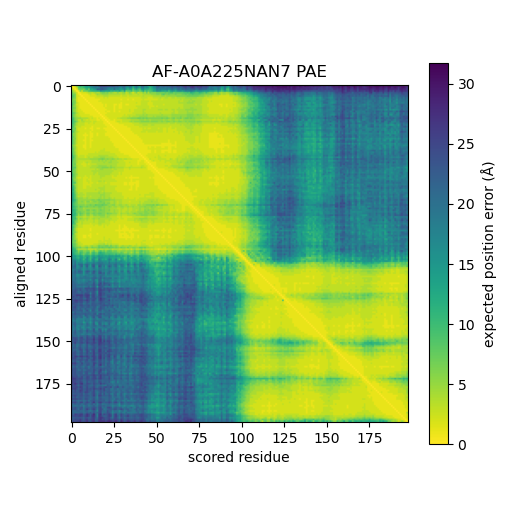 70 ? -22.275 2.992 -5.540 1.00 92.19 70 TYR A CA 1
ATOM 579 C C . TYR A 1 70 ? -22.305 2.628 -7.028 1.00 92.19 70 TYR A C 1
ATOM 581 O O . TYR A 1 70 ? -22.191 3.523 -7.867 1.00 92.19 70 TYR A O 1
ATOM 589 N N . GLY A 1 71 ? -22.410 1.341 -7.367 1.00 93.06 71 GLY A N 1
ATOM 590 C CA . GLY A 1 71 ? -22.422 0.838 -8.743 1.00 93.06 71 GLY A CA 1
ATOM 591 C C . GLY A 1 71 ? -21.117 1.065 -9.514 1.00 93.06 71 GLY A C 1
ATOM 592 O O . GLY A 1 71 ? -21.101 0.975 -10.739 1.00 93.06 71 GLY A O 1
ATOM 593 N N . ARG A 1 72 ? -20.020 1.421 -8.831 1.00 90.38 72 ARG A N 1
ATOM 594 C CA . ARG A 1 72 ? -18.720 1.716 -9.456 1.00 90.38 72 ARG A CA 1
ATOM 595 C C . ARG A 1 72 ? -17.553 1.472 -8.500 1.00 90.38 72 ARG A C 1
ATOM 597 O O . ARG A 1 72 ? -17.728 1.624 -7.290 1.00 90.38 72 ARG A O 1
ATOM 604 N N . PRO A 1 73 ? -16.342 1.177 -9.006 1.00 81.06 73 PRO A N 1
ATOM 605 C CA . PRO A 1 73 ? -15.158 1.066 -8.163 1.00 81.06 73 PRO A CA 1
ATOM 606 C C . PRO A 1 73 ? -14.789 2.405 -7.501 1.00 81.06 73 PRO A C 1
ATOM 608 O O . PRO A 1 73 ? -15.025 3.475 -8.077 1.00 81.06 73 PRO A O 1
ATOM 611 N N . PRO A 1 74 ? -14.185 2.372 -6.299 1.00 85.56 74 PRO A N 1
ATOM 612 C CA . PRO A 1 74 ? -13.627 3.568 -5.689 1.00 85.56 74 PRO A CA 1
ATOM 613 C C . PRO A 1 74 ? -12.454 4.104 -6.517 1.00 85.56 74 PRO A C 1
ATOM 615 O O . PRO A 1 74 ? -11.814 3.382 -7.283 1.00 85.56 74 PRO A O 1
ATOM 618 N N . SER A 1 75 ? -12.137 5.389 -6.344 1.00 81.56 75 SER A N 1
ATOM 619 C CA . SER A 1 75 ? -10.977 5.981 -7.012 1.00 81.56 75 SER A CA 1
ATOM 620 C C . SER A 1 75 ? -9.672 5.344 -6.527 1.00 81.56 75 SER A C 1
ATOM 622 O O . SER A 1 75 ? -9.567 4.885 -5.388 1.00 81.56 75 SER A O 1
ATOM 624 N N . SER A 1 76 ? -8.624 5.403 -7.351 1.00 72.12 76 SER A N 1
ATOM 625 C CA . SER A 1 76 ? -7.313 4.837 -7.006 1.00 72.12 76 SER A CA 1
ATOM 626 C C . SER A 1 76 ? -6.690 5.423 -5.735 1.00 72.12 76 SER A C 1
ATOM 628 O O . SER A 1 76 ? -5.811 4.803 -5.154 1.00 72.12 76 SER A O 1
ATOM 630 N N . ARG A 1 77 ? -7.136 6.600 -5.275 1.00 76.31 77 ARG A N 1
ATOM 631 C CA . ARG A 1 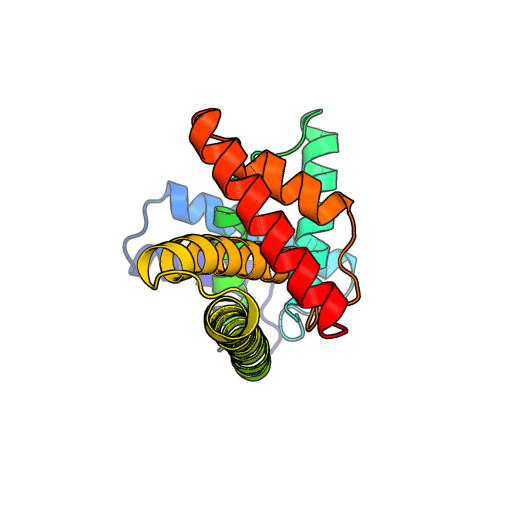77 ? -6.650 7.262 -4.050 1.00 76.31 77 ARG A CA 1
ATOM 632 C C . ARG A 1 77 ? -7.540 7.031 -2.833 1.00 76.31 77 ARG A C 1
ATOM 634 O O . ARG A 1 77 ? -7.155 7.443 -1.741 1.00 76.31 77 ARG A O 1
ATOM 641 N N . TRP A 1 78 ? -8.702 6.402 -3.007 1.00 85.25 78 TRP A N 1
ATOM 642 C CA . TRP A 1 78 ? -9.686 6.214 -1.943 1.00 85.25 78 TRP A CA 1
ATOM 643 C C . TRP A 1 78 ? -9.088 5.521 -0.718 1.00 85.25 78 TRP A C 1
ATOM 645 O O . TRP A 1 78 ? -9.331 5.976 0.393 1.00 85.25 78 TRP A O 1
ATOM 655 N N . HIS A 1 79 ? -8.241 4.505 -0.920 1.00 79.81 79 HIS A N 1
ATOM 656 C CA . HIS A 1 79 ? -7.639 3.704 0.151 1.00 79.81 79 HIS A CA 1
ATOM 657 C C . HIS A 1 79 ? -6.765 4.508 1.126 1.00 79.81 79 HIS A C 1
ATOM 659 O O . HIS A 1 79 ? -6.653 4.122 2.282 1.00 79.81 79 HIS A O 1
ATOM 665 N N . ARG A 1 80 ? -6.189 5.648 0.716 1.00 79.44 80 ARG A N 1
ATOM 666 C CA . ARG A 1 80 ? -5.213 6.397 1.533 1.00 79.44 80 ARG A CA 1
ATOM 667 C C . ARG A 1 80 ? -5.785 6.875 2.865 1.00 79.44 80 ARG A C 1
ATOM 669 O O . ARG A 1 80 ? -5.113 6.825 3.894 1.00 79.44 80 ARG A O 1
ATOM 676 N N . LEU A 1 81 ? -7.022 7.366 2.836 1.00 82.25 81 LEU A N 1
ATOM 677 C CA . LEU A 1 81 ? -7.675 7.953 4.005 1.00 82.25 81 LEU A CA 1
ATOM 678 C C . LEU A 1 81 ? -8.115 6.870 5.011 1.00 82.25 81 LEU A C 1
ATOM 680 O O . LEU A 1 81 ? -7.713 6.969 6.171 1.00 82.25 81 LEU A O 1
ATOM 684 N N . PRO A 1 82 ? -8.820 5.795 4.594 1.00 86.62 82 PRO A N 1
ATOM 685 C CA . PRO A 1 82 ? -9.059 4.640 5.451 1.00 86.62 82 PRO A CA 1
ATOM 686 C C . PRO A 1 82 ? -7.765 3.989 5.953 1.00 86.62 82 PRO A C 1
ATOM 688 O O . PRO A 1 82 ? -7.698 3.643 7.124 1.00 86.62 82 PRO A O 1
ATOM 691 N N . GLN A 1 83 ? -6.721 3.867 5.123 1.00 85.69 83 GLN A N 1
ATOM 692 C CA . GLN A 1 83 ? -5.449 3.242 5.520 1.00 85.69 83 GLN A CA 1
ATOM 693 C C . GLN A 1 83 ? -4.762 4.034 6.631 1.00 85.69 83 GLN A C 1
ATOM 695 O O . GLN A 1 83 ? -4.287 3.456 7.604 1.00 85.69 83 GLN A O 1
ATOM 700 N N . THR A 1 84 ? -4.781 5.365 6.533 1.00 84.06 84 THR A N 1
ATOM 701 C CA . THR A 1 84 ? -4.265 6.245 7.590 1.00 84.06 84 THR A CA 1
ATOM 702 C C . THR A 1 84 ? -5.078 6.100 8.877 1.00 84.06 84 THR A C 1
ATOM 704 O O . THR A 1 84 ? -4.500 5.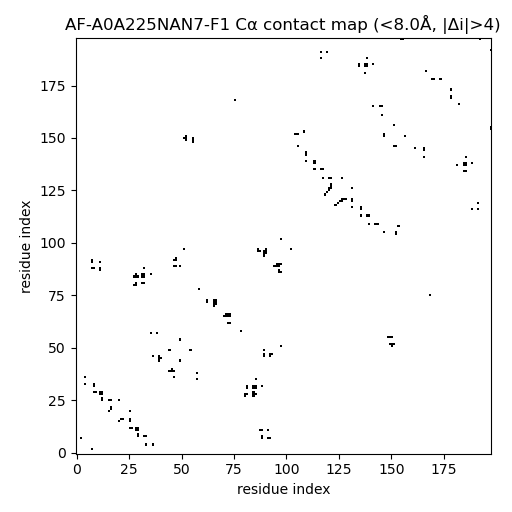993 9.958 1.00 84.06 84 THR A O 1
ATOM 707 N N . ALA A 1 85 ? -6.410 6.073 8.775 1.00 88.75 85 ALA A N 1
ATOM 708 C CA . ALA A 1 85 ? -7.288 5.940 9.935 1.00 88.75 85 ALA A CA 1
ATOM 709 C C . ALA A 1 85 ? -7.109 4.593 10.650 1.00 88.75 85 ALA A C 1
ATOM 711 O O . ALA A 1 85 ? -6.932 4.564 11.866 1.00 88.75 85 ALA A O 1
ATOM 712 N N . ILE A 1 86 ? -7.084 3.497 9.890 1.00 92.75 86 ILE A N 1
ATOM 713 C CA . ILE A 1 86 ? -6.884 2.137 10.401 1.00 92.75 86 ILE A CA 1
ATOM 714 C C . ILE A 1 8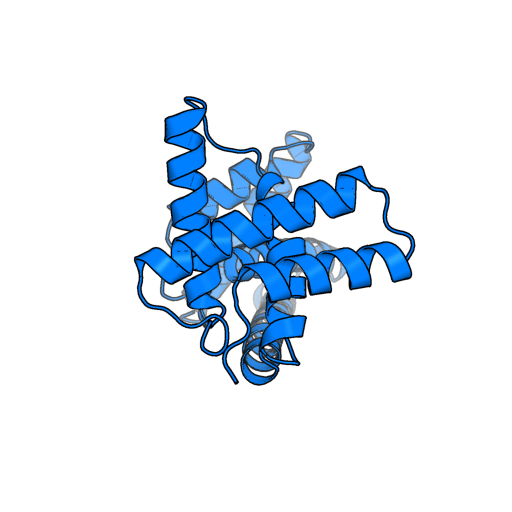6 ? -5.487 1.991 10.997 1.00 92.75 86 ILE A C 1
ATOM 716 O O . ILE A 1 86 ? -5.353 1.471 12.097 1.00 92.75 86 ILE A O 1
ATOM 720 N N . GLY A 1 87 ? -4.452 2.528 10.346 1.00 89.56 87 GLY A N 1
ATOM 721 C CA . GLY A 1 87 ? -3.097 2.488 10.891 1.00 89.56 87 GLY A CA 1
ATOM 722 C C . GLY A 1 87 ? -2.964 3.217 12.232 1.00 89.56 87 GLY A C 1
ATOM 723 O O . GLY A 1 87 ? -2.277 2.733 13.128 1.00 89.56 87 GLY A O 1
ATOM 724 N N . ARG A 1 88 ? -3.653 4.354 12.413 1.00 91.06 88 ARG A N 1
ATOM 725 C CA . ARG A 1 88 ? -3.698 5.057 13.708 1.00 91.06 88 ARG A CA 1
ATOM 726 C C . ARG A 1 88 ? -4.471 4.276 14.764 1.00 91.06 88 ARG A C 1
ATOM 728 O O . ARG A 1 88 ? -4.005 4.188 15.893 1.00 91.06 88 ARG A O 1
ATOM 735 N N . LEU A 1 89 ? -5.620 3.708 14.398 1.00 94.69 89 LEU A N 1
ATOM 736 C CA . LEU A 1 89 ? -6.414 2.860 15.288 1.00 94.69 89 LEU A CA 1
ATOM 737 C C . LEU A 1 89 ? -5.589 1.666 15.789 1.00 94.69 89 LEU A C 1
ATOM 739 O O . LEU A 1 89 ? -5.553 1.398 16.985 1.00 94.69 89 LEU A O 1
ATOM 743 N N . LEU A 1 90 ? -4.895 0.981 14.881 1.00 93.00 90 LEU A N 1
ATOM 744 C CA . LEU A 1 90 ? -4.071 -0.177 15.212 1.00 93.00 90 LEU A CA 1
ATOM 745 C C . LEU A 1 90 ? -2.867 0.210 16.064 1.00 93.00 90 LEU A C 1
ATOM 747 O O . LEU A 1 90 ? -2.556 -0.493 17.017 1.00 93.00 90 LEU A O 1
ATOM 751 N N . ARG A 1 91 ? -2.266 1.381 15.828 1.00 91.62 91 ARG A N 1
ATOM 752 C CA . ARG A 1 91 ? -1.231 1.919 16.719 1.00 91.62 91 ARG A CA 1
ATOM 753 C C . ARG A 1 91 ? -1.750 2.171 18.139 1.00 91.62 91 ARG A C 1
ATOM 755 O O . ARG A 1 91 ? -1.037 1.891 19.091 1.00 91.62 91 ARG A O 1
ATOM 762 N N . LEU A 1 92 ? -2.986 2.649 18.299 1.00 91.44 92 LEU A N 1
ATOM 763 C CA . LEU A 1 92 ? -3.602 2.818 19.624 1.00 91.44 92 LEU A CA 1
ATOM 764 C C . LEU A 1 92 ? -3.923 1.476 20.299 1.00 91.44 92 LEU A C 1
ATOM 766 O O . LEU A 1 92 ? -3.804 1.357 21.517 1.00 91.44 92 LEU A O 1
ATOM 770 N N . ALA A 1 93 ? -4.332 0.472 19.522 1.00 91.38 93 ALA A N 1
ATOM 771 C CA . ALA A 1 93 ? -4.722 -0.837 20.041 1.00 91.38 93 ALA A CA 1
ATOM 772 C C . ALA A 1 93 ? -3.532 -1.772 20.330 1.00 91.38 93 ALA A C 1
ATOM 774 O O . ALA A 1 93 ? -3.610 -2.572 21.260 1.00 91.38 93 ALA A O 1
ATOM 775 N N . GLN A 1 94 ? -2.457 -1.688 19.541 1.00 90.06 94 GLN A N 1
ATOM 776 C CA . GLN A 1 94 ? -1.311 -2.609 19.568 1.00 90.06 94 GLN A CA 1
ATOM 777 C C . GLN A 1 94 ? 0.006 -1.938 19.997 1.00 90.06 94 GLN A C 1
ATOM 779 O O . GLN A 1 94 ? 0.996 -2.619 20.245 1.00 90.06 94 GLN A O 1
ATOM 784 N N . GLY A 1 95 ? 0.042 -0.607 20.101 1.00 87.06 95 GLY A N 1
ATOM 785 C CA . GLY A 1 95 ? 1.237 0.174 20.432 1.00 87.06 95 GLY A CA 1
ATOM 786 C C . GLY A 1 95 ? 2.053 0.563 19.199 1.00 87.06 95 GLY A C 1
ATOM 787 O O . GLY A 1 95 ? 2.219 1.752 18.919 1.00 87.06 95 GLY A O 1
ATOM 788 N N . THR A 1 96 ? 2.527 -0.413 18.425 1.00 82.75 96 THR A N 1
ATOM 789 C CA . THR A 1 96 ? 3.261 -0.185 17.169 1.00 82.75 96 THR A CA 1
ATOM 790 C C . THR A 1 96 ? 2.476 -0.726 15.978 1.00 82.75 96 THR A C 1
ATOM 792 O O . THR A 1 96 ? 1.872 -1.791 16.031 1.00 82.75 96 THR A O 1
ATOM 795 N N . TRP A 1 97 ? 2.423 0.059 14.898 1.00 80.44 97 TRP A N 1
ATOM 796 C CA . TRP A 1 97 ? 1.770 -0.354 13.656 1.00 80.44 97 TRP A CA 1
ATOM 797 C C . TRP A 1 97 ? 2.364 0.360 12.431 1.00 80.44 97 TRP A C 1
ATOM 799 O O . TRP A 1 97 ? 2.427 1.607 12.445 1.00 80.44 97 TRP A O 1
ATOM 809 N N . PRO A 1 98 ? 2.701 -0.377 11.350 1.00 80.31 98 PRO A N 1
ATOM 810 C CA . PRO A 1 98 ? 2.723 -1.852 11.253 1.00 80.31 98 PRO A CA 1
ATOM 811 C C . PRO A 1 98 ? 3.728 -2.515 12.225 1.00 80.31 98 PRO A C 1
ATOM 813 O O . PRO A 1 98 ? 4.552 -1.795 12.792 1.00 80.31 98 PRO A O 1
ATOM 816 N N . PRO A 1 99 ? 3.663 -3.841 12.459 1.00 77.50 99 PRO A N 1
ATOM 817 C CA . PRO A 1 99 ? 4.663 -4.550 13.258 1.00 77.50 99 PRO A CA 1
ATOM 818 C C . PRO A 1 99 ? 6.066 -4.370 12.664 1.00 77.50 99 PRO A C 1
ATOM 820 O O . PRO A 1 99 ? 6.250 -4.490 11.453 1.00 77.50 99 PRO A O 1
ATOM 823 N N . GLU A 1 100 ? 7.059 -4.084 13.507 1.00 69.69 100 GLU A N 1
ATOM 824 C CA . GLU A 1 100 ? 8.425 -3.741 13.077 1.00 69.69 100 GLU A CA 1
ATOM 825 C C . GLU A 1 100 ? 9.066 -4.844 12.223 1.00 69.69 100 GLU A C 1
ATOM 827 O O . GLU A 1 100 ? 9.638 -4.559 11.175 1.00 69.69 100 GLU A O 1
ATOM 832 N N . THR A 1 101 ? 8.828 -6.108 12.575 1.00 66.75 101 THR A N 1
ATOM 833 C CA . THR A 1 101 ? 9.294 -7.287 11.830 1.00 66.75 101 THR A CA 1
ATOM 834 C C . THR A 1 101 ? 8.801 -7.329 10.380 1.00 66.75 101 THR A C 1
ATOM 836 O O . THR A 1 101 ? 9.530 -7.755 9.486 1.00 66.75 101 THR A O 1
ATOM 839 N N . GLU A 1 102 ? 7.577 -6.868 10.115 1.00 62.75 102 GLU A N 1
ATOM 840 C CA . GLU A 1 102 ? 7.009 -6.832 8.761 1.00 62.75 102 GLU A CA 1
ATOM 841 C C . GLU A 1 102 ? 7.437 -5.573 7.991 1.00 62.75 102 GLU A C 1
ATOM 843 O O . GLU A 1 102 ? 7.641 -5.622 6.774 1.00 62.75 102 GLU A O 1
ATOM 848 N N . ILE A 1 103 ? 7.642 -4.448 8.694 1.00 64.06 103 ILE A N 1
ATOM 849 C CA . ILE A 1 103 ? 8.228 -3.235 8.102 1.00 64.06 103 ILE A CA 1
ATOM 850 C C . ILE A 1 103 ? 9.639 -3.539 7.604 1.00 64.06 103 ILE A C 1
ATOM 852 O O . ILE A 1 103 ? 9.954 -3.222 6.455 1.00 64.06 103 ILE A O 1
ATOM 856 N N . GLU A 1 104 ? 10.468 -4.150 8.451 1.00 65.69 104 GLU A N 1
ATOM 857 C CA . GLU A 1 104 ? 11.851 -4.496 8.136 1.00 65.69 104 GLU A CA 1
ATOM 858 C C . GLU A 1 104 ? 11.917 -5.495 6.985 1.00 65.69 104 GLU A C 1
ATOM 860 O O . GLU A 1 104 ? 12.559 -5.201 5.979 1.00 65.69 104 GLU A O 1
ATOM 865 N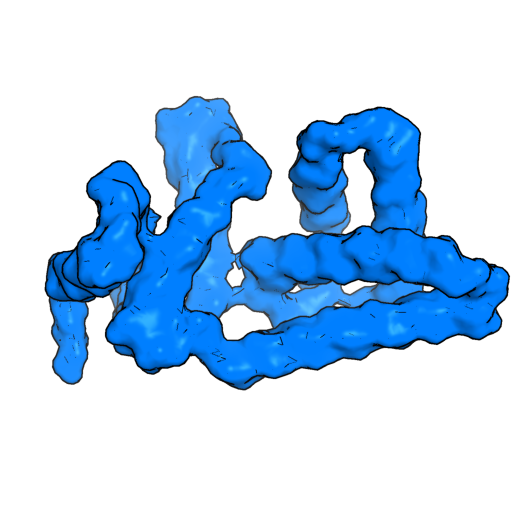 N . SER A 1 105 ? 11.179 -6.607 7.061 1.00 66.00 105 SER A N 1
ATOM 866 C CA . SER A 1 105 ? 11.165 -7.627 6.005 1.00 66.00 105 SER A CA 1
ATOM 867 C C . SER A 1 105 ? 10.769 -7.045 4.640 1.00 66.00 105 SER A C 1
ATOM 869 O O . SER A 1 105 ? 11.517 -7.146 3.660 1.00 66.00 105 SER A O 1
ATOM 871 N N . GLY A 1 106 ? 9.642 -6.326 4.575 1.00 70.00 106 GLY A N 1
ATOM 872 C CA . GLY A 1 106 ? 9.168 -5.732 3.326 1.00 70.00 106 GLY A CA 1
ATOM 873 C C . GLY A 1 106 ? 10.079 -4.613 2.810 1.00 70.00 106 GLY A C 1
ATOM 874 O O . GLY A 1 106 ? 10.295 -4.487 1.602 1.00 70.00 106 GLY A O 1
ATOM 875 N N . ALA A 1 107 ? 10.635 -3.778 3.694 1.00 76.31 107 ALA A N 1
ATOM 876 C CA . ALA A 1 107 ? 11.567 -2.722 3.299 1.00 76.31 107 ALA A CA 1
ATOM 877 C C . ALA A 1 107 ? 12.894 -3.295 2.785 1.00 76.31 107 ALA A C 1
ATOM 879 O O . ALA A 1 107 ? 13.398 -2.821 1.763 1.00 76.31 107 ALA A O 1
ATOM 880 N N . MET A 1 108 ? 13.416 -4.334 3.438 1.00 80.19 108 MET A N 1
ATOM 881 C CA . MET A 1 108 ? 14.634 -5.030 3.032 1.00 80.19 108 MET A CA 1
ATOM 882 C C . MET A 1 108 ? 14.460 -5.711 1.677 1.00 80.19 108 MET A C 1
ATOM 884 O O . MET A 1 108 ? 15.300 -5.518 0.798 1.00 80.19 108 MET A O 1
ATOM 888 N N . LEU A 1 109 ? 13.351 -6.424 1.453 1.00 83.56 109 LEU A N 1
ATOM 889 C CA . LEU A 1 109 ? 13.079 -7.066 0.166 1.00 83.56 109 LEU A CA 1
ATOM 890 C C . LEU A 1 109 ? 12.979 -6.041 -0.972 1.00 83.56 109 LEU A C 1
ATOM 892 O O . LEU A 1 109 ? 13.621 -6.200 -2.013 1.00 83.56 109 LEU A O 1
ATOM 896 N N . ARG A 1 110 ? 12.219 -4.953 -0.776 1.00 86.94 110 ARG A N 1
ATOM 897 C CA . ARG A 1 110 ? 12.100 -3.870 -1.770 1.00 86.94 110 ARG A CA 1
ATOM 898 C C . ARG A 1 110 ? 13.454 -3.242 -2.088 1.00 86.94 110 ARG A C 1
ATOM 900 O O . ARG A 1 110 ? 13.752 -2.993 -3.260 1.00 86.94 110 ARG A O 1
ATOM 907 N N . HIS A 1 111 ? 14.261 -2.989 -1.059 1.00 85.12 111 HIS A N 1
ATOM 908 C CA . HIS A 1 111 ? 15.600 -2.436 -1.216 1.00 85.12 111 HIS A CA 1
ATOM 909 C C . HIS A 1 111 ? 16.504 -3.387 -2.005 1.00 85.12 111 HIS A C 1
ATOM 911 O O . HIS A 1 111 ? 17.107 -2.956 -2.986 1.00 85.12 111 HIS A O 1
ATOM 917 N N . ALA A 1 112 ? 16.523 -4.674 -1.644 1.00 89.44 112 ALA A N 1
ATOM 918 C CA . ALA A 1 112 ? 17.305 -5.703 -2.323 1.00 89.44 112 ALA A CA 1
ATOM 919 C C . ALA A 1 112 ? 16.924 -5.820 -3.806 1.00 89.44 112 ALA A C 1
ATOM 921 O O . ALA A 1 112 ? 17.791 -5.733 -4.667 1.00 89.44 112 ALA A O 1
ATOM 922 N N . ILE A 1 113 ? 15.626 -5.907 -4.128 1.00 92.12 113 ILE A N 1
ATOM 923 C CA . ILE A 1 113 ? 15.159 -5.947 -5.526 1.00 92.12 113 ILE A CA 1
ATOM 924 C C . ILE A 1 113 ? 15.637 -4.713 -6.298 1.00 92.12 113 ILE A C 1
ATOM 926 O O . ILE A 1 113 ? 16.125 -4.834 -7.418 1.00 92.12 113 ILE A O 1
ATOM 930 N N . CYS A 1 114 ? 15.495 -3.514 -5.725 1.00 91.62 114 CYS A N 1
ATOM 931 C CA . CYS A 1 114 ? 15.890 -2.281 -6.409 1.00 91.62 114 CYS A CA 1
ATOM 932 C C . CYS A 1 114 ? 17.403 -2.176 -6.611 1.00 91.62 114 CYS A C 1
ATOM 934 O O . CYS A 1 114 ? 17.842 -1.655 -7.638 1.00 91.62 114 CYS A O 1
ATOM 936 N N . HIS A 1 115 ? 18.181 -2.638 -5.635 1.00 90.88 115 HIS A N 1
ATOM 937 C CA . HIS A 1 115 ? 19.633 -2.684 -5.708 1.00 90.88 115 HIS A CA 1
ATOM 938 C C . HIS A 1 115 ? 20.091 -3.655 -6.803 1.00 90.88 115 HIS A C 1
ATOM 940 O O . HIS A 1 115 ? 20.793 -3.251 -7.730 1.00 90.88 115 HIS A O 1
ATOM 946 N N . ASP A 1 116 ? 19.606 -4.896 -6.763 1.00 92.38 116 ASP A N 1
ATOM 947 C CA . ASP A 1 116 ? 20.000 -5.948 -7.699 1.00 92.38 116 ASP A CA 1
ATOM 948 C C . ASP A 1 116 ? 19.540 -5.631 -9.131 1.00 92.38 116 ASP A C 1
ATOM 950 O O . ASP A 1 116 ? 20.302 -5.792 -10.082 1.00 92.38 116 ASP A O 1
ATOM 954 N N . TYR A 1 117 ? 18.331 -5.082 -9.296 1.00 93.69 117 TYR A N 1
ATOM 955 C CA . TYR A 1 117 ? 17.848 -4.585 -10.587 1.00 93.69 117 TYR A CA 1
ATOM 956 C C . TYR A 1 117 ? 18.707 -3.431 -11.123 1.00 93.69 117 TYR A C 1
ATOM 958 O O . TYR A 1 117 ? 18.953 -3.337 -12.328 1.00 93.69 117 TYR A O 1
ATOM 966 N N . GLY A 1 118 ? 19.174 -2.543 -10.239 1.00 91.62 118 GLY A N 1
ATOM 967 C CA . GLY A 1 118 ? 20.094 -1.462 -10.586 1.00 91.62 118 GLY A CA 1
ATOM 968 C C . GLY A 1 118 ? 21.428 -1.985 -11.116 1.00 91.62 118 GLY A C 1
ATOM 969 O O . GLY A 1 118 ? 21.890 -1.514 -12.157 1.00 91.62 118 GLY A O 1
ATOM 970 N N . ASN A 1 119 ? 22.001 -2.985 -10.444 1.00 90.88 119 ASN A N 1
ATOM 971 C CA . ASN A 1 119 ? 23.238 -3.640 -10.871 1.00 90.88 119 ASN A CA 1
ATOM 972 C C . ASN A 1 119 ? 23.039 -4.381 -12.191 1.00 90.88 119 ASN A C 1
ATOM 974 O O . ASN A 1 119 ? 23.779 -4.144 -13.135 1.00 90.88 119 ASN A O 1
ATOM 978 N N . TRP A 1 120 ? 21.956 -5.143 -12.332 1.00 93.25 120 TRP A N 1
ATOM 979 C CA . TRP A 1 120 ? 21.596 -5.803 -13.587 1.00 93.25 120 TRP A CA 1
ATOM 980 C C . TRP A 1 120 ? 21.491 -4.821 -14.770 1.00 93.25 120 TRP A C 1
ATOM 982 O O . TRP A 1 120 ? 22.012 -5.063 -15.858 1.00 93.25 120 TRP A O 1
ATOM 992 N N . MET A 1 121 ? 20.861 -3.659 -14.568 1.00 92.50 121 MET A N 1
ATOM 993 C CA . MET A 1 121 ? 20.775 -2.621 -15.602 1.00 92.50 121 MET A CA 1
ATOM 994 C C . MET A 1 121 ? 22.130 -1.994 -15.959 1.00 92.50 121 MET A C 1
ATOM 996 O O . MET A 1 121 ? 22.314 -1.558 -17.100 1.00 92.50 121 MET A O 1
ATOM 1000 N N . ARG A 1 122 ? 23.053 -1.910 -15.001 1.00 89.81 122 ARG A N 1
ATOM 1001 C CA . ARG A 1 122 ? 24.406 -1.399 -15.226 1.00 89.81 122 ARG A CA 1
ATOM 1002 C C . ARG A 1 122 ? 25.265 -2.438 -15.938 1.00 89.81 122 ARG A C 1
ATOM 1004 O O . ARG A 1 122 ? 25.800 -2.149 -17.003 1.00 89.81 122 ARG A O 1
ATOM 1011 N N . ASP A 1 123 ? 25.319 -3.640 -15.388 1.00 85.38 123 ASP A N 1
ATOM 1012 C CA . ASP A 1 123 ? 26.320 -4.649 -15.718 1.00 85.38 123 ASP A CA 1
ATOM 1013 C C . ASP A 1 123 ? 25.908 -5.476 -16.942 1.00 85.38 123 ASP A C 1
ATOM 1015 O O . ASP A 1 123 ? 26.722 -5.713 -17.830 1.00 85.38 123 ASP A O 1
ATOM 1019 N N . GLU A 1 124 ? 24.628 -5.850 -17.057 1.00 81.31 124 GLU A N 1
ATOM 1020 C CA . GLU A 1 124 ? 24.143 -6.641 -18.199 1.00 81.31 124 GLU A CA 1
ATOM 1021 C C . GLU A 1 124 ? 23.619 -5.779 -19.348 1.00 81.31 124 GLU A C 1
ATOM 1023 O O . GLU A 1 124 ? 23.583 -6.209 -20.503 1.00 81.31 124 GLU A O 1
ATOM 1028 N N . ARG A 1 125 ? 23.163 -4.556 -19.052 1.00 81.56 125 ARG A N 1
ATOM 1029 C CA . ARG A 1 125 ? 22.512 -3.690 -20.048 1.00 81.56 125 ARG A CA 1
ATOM 1030 C C . ARG A 1 125 ? 23.298 -2.437 -20.409 1.00 81.56 125 ARG A C 1
ATOM 1032 O O . ARG A 1 125 ? 22.890 -1.768 -21.360 1.00 81.56 125 ARG A O 1
ATOM 1039 N N . GLY A 1 126 ? 24.375 -2.123 -19.686 1.00 88.94 126 GLY A N 1
ATOM 1040 C CA . GLY A 1 126 ? 25.231 -0.967 -19.963 1.00 88.94 126 GLY A CA 1
ATOM 1041 C C . GLY A 1 126 ? 24.478 0.364 -19.951 1.00 88.94 126 GLY A C 1
ATOM 1042 O O . GLY A 1 126 ? 24.802 1.262 -20.728 1.00 88.94 126 GLY A O 1
ATOM 1043 N N . LEU A 1 127 ? 23.409 0.483 -19.155 1.00 90.50 127 LEU A N 1
ATOM 1044 C CA . LEU A 1 127 ? 22.593 1.696 -19.135 1.00 90.50 127 LEU A CA 1
ATOM 1045 C C . LEU A 1 127 ? 23.309 2.831 -18.399 1.00 90.50 127 LEU A C 1
ATOM 1047 O O . LEU A 1 127 ? 24.016 2.613 -17.420 1.00 90.50 127 LEU A O 1
ATOM 1051 N N . SER A 1 128 ? 23.060 4.067 -18.837 1.00 93.06 128 SER A N 1
ATOM 1052 C CA . SER A 1 128 ? 23.553 5.251 -18.132 1.00 93.06 128 SER A CA 1
ATOM 1053 C C . SER A 1 128 ? 22.905 5.399 -16.755 1.00 93.06 128 SER A C 1
ATOM 1055 O O . SER A 1 128 ? 21.725 5.075 -16.581 1.00 93.06 128 SER A O 1
ATOM 1057 N N . ASP A 1 129 ? 23.627 5.993 -15.802 1.00 89.19 129 ASP A N 1
ATOM 1058 C CA . ASP A 1 129 ? 23.122 6.210 -14.439 1.00 89.19 129 ASP A CA 1
ATOM 1059 C C . ASP A 1 129 ? 21.817 7.023 -14.411 1.00 89.19 129 ASP A C 1
ATOM 1061 O O . ASP A 1 129 ? 20.909 6.720 -13.640 1.00 89.19 129 ASP A O 1
ATOM 1065 N N . ALA A 1 130 ? 21.657 7.997 -15.315 1.00 88.94 130 ALA A N 1
ATOM 1066 C CA . ALA A 1 130 ? 20.414 8.762 -15.444 1.00 88.94 130 ALA A CA 1
ATOM 1067 C C . ALA A 1 130 ? 19.217 7.883 -15.862 1.00 88.94 130 ALA A C 1
ATOM 1069 O O . ALA A 1 130 ? 18.095 8.070 -15.383 1.00 88.94 130 ALA A O 1
ATOM 1070 N N . THR A 1 131 ? 19.448 6.902 -16.741 1.00 89.06 131 THR A N 1
ATOM 1071 C CA . THR A 1 131 ? 18.415 5.945 -17.166 1.00 89.06 131 THR A CA 1
ATOM 1072 C C . THR A 1 131 ? 18.106 4.948 -16.054 1.00 89.06 131 THR A C 1
ATOM 1074 O O . THR A 1 131 ? 16.937 4.623 -15.834 1.00 89.06 131 THR A O 1
ATOM 1077 N N . ILE A 1 132 ? 19.142 4.484 -15.350 1.00 90.81 132 ILE A N 1
ATOM 1078 C CA . ILE A 1 132 ? 19.021 3.600 -14.188 1.00 90.81 132 ILE A CA 1
ATOM 1079 C C . ILE A 1 132 ? 18.171 4.279 -13.115 1.00 90.81 132 ILE A C 1
ATOM 1081 O O . ILE A 1 132 ? 17.174 3.704 -12.692 1.00 90.81 132 ILE A O 1
ATOM 1085 N N . ASP A 1 133 ? 18.474 5.521 -12.735 1.00 88.81 133 ASP A N 1
ATOM 1086 C CA . ASP A 1 133 ? 17.709 6.236 -11.711 1.00 88.81 133 ASP A CA 1
ATOM 1087 C C . ASP A 1 133 ? 16.231 6.422 -12.098 1.00 88.81 133 ASP A C 1
ATOM 1089 O O . ASP A 1 133 ? 15.331 6.167 -11.290 1.00 88.81 133 ASP A O 1
ATOM 1093 N N . ALA A 1 134 ? 15.949 6.814 -13.346 1.00 87.19 134 ALA A N 1
ATOM 1094 C CA . ALA A 1 134 ? 14.576 6.969 -13.824 1.00 87.19 134 ALA A CA 1
ATOM 1095 C C . ALA A 1 134 ? 13.783 5.650 -13.743 1.00 87.19 134 ALA A C 1
ATOM 1097 O O . ALA A 1 134 ? 12.653 5.633 -13.244 1.00 87.19 134 ALA A O 1
ATOM 1098 N N . ARG A 1 135 ? 14.391 4.534 -14.167 1.00 92.81 135 ARG A N 1
ATOM 1099 C CA . ARG A 1 135 ? 13.778 3.197 -14.099 1.00 92.81 135 ARG A CA 1
ATOM 1100 C C . ARG A 1 135 ? 13.621 2.711 -12.664 1.00 92.81 135 ARG A C 1
ATOM 1102 O O . ARG A 1 135 ? 12.559 2.199 -12.319 1.00 92.81 135 ARG A O 1
ATOM 1109 N N . SER A 1 136 ? 14.624 2.921 -11.818 1.00 91.31 136 SER A N 1
ATOM 1110 C CA . SER A 1 136 ? 14.588 2.551 -10.401 1.00 91.31 136 SER A CA 1
ATOM 1111 C C . SER A 1 136 ? 13.522 3.328 -9.631 1.00 91.31 136 SER A C 1
ATOM 1113 O O . SER A 1 136 ? 12.881 2.774 -8.741 1.00 91.31 136 SER A O 1
ATOM 1115 N N . ARG A 1 137 ? 13.254 4.591 -9.991 1.00 90.38 137 ARG A N 1
ATOM 1116 C CA . ARG A 1 137 ? 12.127 5.351 -9.426 1.00 90.38 137 ARG A CA 1
ATOM 1117 C C . ARG A 1 137 ? 10.778 4.720 -9.755 1.00 90.38 137 ARG A C 1
ATOM 1119 O O . ARG A 1 137 ? 9.905 4.706 -8.893 1.00 90.38 137 ARG A O 1
ATOM 1126 N N . GLU A 1 138 ? 10.588 4.226 -10.974 1.00 93.69 138 GLU A N 1
ATOM 1127 C CA . GLU A 1 138 ? 9.342 3.547 -11.344 1.00 93.69 138 GLU A CA 1
ATOM 1128 C C . GLU A 1 138 ? 9.240 2.154 -10.714 1.00 93.69 138 GLU A C 1
ATOM 1130 O O . GLU A 1 138 ? 8.168 1.790 -10.241 1.00 93.69 138 GLU A O 1
ATOM 1135 N N . ALA A 1 139 ? 10.355 1.425 -10.611 1.00 94.12 139 ALA A N 1
ATOM 1136 C CA . ALA A 1 139 ? 10.404 0.140 -9.922 1.00 94.12 139 ALA A CA 1
ATOM 1137 C C . ALA A 1 139 ? 10.015 0.265 -8.443 1.00 94.12 139 ALA A C 1
ATOM 1139 O O . ALA A 1 139 ? 9.132 -0.454 -7.987 1.00 94.12 139 ALA A O 1
ATOM 1140 N N . ARG A 1 140 ? 10.587 1.240 -7.719 1.00 92.56 140 ARG A N 1
ATOM 1141 C CA . ARG A 1 140 ? 10.202 1.533 -6.328 1.00 92.56 140 ARG A CA 1
ATOM 1142 C C . ARG A 1 140 ? 8.711 1.822 -6.203 1.00 92.56 140 ARG A C 1
ATOM 1144 O O . ARG A 1 140 ? 8.045 1.204 -5.388 1.00 92.56 140 ARG A O 1
ATOM 1151 N N . ARG A 1 141 ? 8.162 2.686 -7.067 1.00 91.31 141 ARG A N 1
ATOM 1152 C CA . ARG A 1 141 ? 6.721 2.994 -7.064 1.00 91.31 141 ARG A CA 1
ATOM 1153 C C . ARG A 1 141 ? 5.855 1.758 -7.272 1.00 91.31 141 ARG A C 1
ATOM 1155 O O . ARG A 1 141 ? 4.824 1.642 -6.616 1.00 91.31 141 ARG A O 1
ATOM 1162 N N . PHE A 1 142 ? 6.239 0.885 -8.201 1.00 92.56 142 PHE A N 1
ATOM 1163 C CA . PHE A 1 142 ? 5.513 -0.352 -8.455 1.00 92.56 142 PHE A CA 1
ATOM 1164 C C . PHE A 1 142 ? 5.562 -1.286 -7.248 1.00 92.56 142 PHE A C 1
ATOM 1166 O O . PHE A 1 142 ? 4.512 -1.725 -6.794 1.00 92.56 142 PHE A O 1
ATOM 1173 N N . LEU A 1 143 ? 6.753 -1.540 -6.701 1.00 92.12 143 LEU A N 1
ATOM 1174 C CA . LEU A 1 143 ? 6.931 -2.428 -5.554 1.00 92.12 143 LEU A CA 1
ATOM 1175 C C . LEU A 1 143 ? 6.203 -1.884 -4.322 1.00 92.12 143 LEU A C 1
ATOM 1177 O O . LEU A 1 143 ? 5.446 -2.617 -3.696 1.00 92.12 143 LEU A O 1
ATOM 1181 N N . ASP A 1 144 ? 6.344 -0.593 -4.020 1.00 86.94 144 ASP A N 1
ATOM 1182 C CA . ASP A 1 144 ? 5.606 0.057 -2.935 1.00 86.94 144 ASP A CA 1
ATOM 1183 C C . ASP A 1 144 ? 4.097 -0.123 -3.124 1.00 86.94 144 ASP A C 1
ATOM 1185 O O . ASP A 1 144 ? 3.398 -0.520 -2.194 1.00 86.94 144 ASP A O 1
ATOM 1189 N N . TRP A 1 145 ? 3.586 0.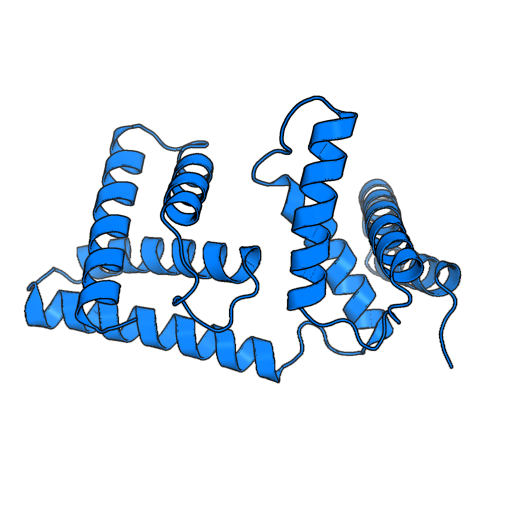109 -4.338 1.00 88.62 145 TRP A N 1
ATOM 1190 C CA . TRP A 1 145 ? 2.167 -0.063 -4.636 1.00 88.62 145 TRP A CA 1
ATOM 1191 C C . TRP A 1 145 ? 1.709 -1.520 -4.500 1.00 88.62 145 TRP A C 1
ATOM 1193 O O . TRP A 1 145 ? 0.657 -1.765 -3.912 1.00 88.62 145 TRP A O 1
ATOM 1203 N N . TYR A 1 146 ? 2.482 -2.473 -5.024 1.00 87.69 146 TYR A N 1
ATOM 1204 C CA . TYR A 1 146 ? 2.141 -3.892 -5.013 1.00 87.69 146 TYR A CA 1
ATOM 1205 C C . TYR A 1 146 ? 2.121 -4.430 -3.585 1.00 87.69 146 TYR A C 1
ATOM 1207 O O . TYR A 1 146 ? 1.117 -5.004 -3.165 1.00 87.69 146 TYR A O 1
ATOM 1215 N N . PHE A 1 147 ? 3.175 -4.176 -2.808 1.00 83.06 147 PHE A N 1
ATOM 1216 C CA . PHE A 1 147 ? 3.273 -4.629 -1.423 1.00 83.06 147 PHE A CA 1
ATOM 1217 C C . PHE A 1 147 ? 2.222 -3.964 -0.526 1.00 83.06 147 PHE A C 1
ATOM 1219 O O . PHE A 1 147 ? 1.566 -4.655 0.244 1.00 83.06 147 PHE A O 1
ATOM 1226 N N . CYS A 1 148 ? 1.964 -2.658 -0.683 1.00 76.19 148 CYS A N 1
ATOM 1227 C CA . CYS A 1 148 ? 0.909 -1.979 0.084 1.00 76.19 148 CYS A CA 1
ATOM 1228 C C . CYS A 1 148 ? -0.513 -2.453 -0.251 1.00 76.19 148 CYS A C 1
ATOM 1230 O O . CYS A 1 148 ? -1.426 -2.188 0.522 1.00 76.19 148 CYS A O 1
ATOM 1232 N N . ARG A 1 149 ? -0.734 -3.034 -1.436 1.00 75.94 149 ARG A N 1
ATOM 1233 C CA . ARG A 1 149 ? -2.059 -3.482 -1.895 1.00 75.94 149 ARG A CA 1
ATOM 1234 C C . ARG A 1 149 ? -2.302 -4.964 -1.622 1.00 75.94 149 ARG A C 1
ATOM 1236 O O . ARG A 1 149 ? -3.445 -5.362 -1.401 1.00 75.94 149 ARG A O 1
ATOM 1243 N N . SER A 1 150 ? -1.269 -5.783 -1.790 1.00 71.00 150 SER A N 1
ATOM 1244 C CA . SER A 1 150 ? -1.375 -7.241 -1.714 1.00 71.00 150 SER A CA 1
ATOM 1245 C C . SER A 1 150 ? -1.234 -7.757 -0.286 1.00 71.00 150 SER A C 1
ATOM 1247 O O . SER A 1 150 ? -1.887 -8.751 0.040 1.00 71.00 150 SER A O 1
ATOM 1249 N N . GLY A 1 151 ? -0.411 -7.093 0.534 1.00 66.19 151 GLY A N 1
ATOM 1250 C CA . GLY A 1 151 ? 0.043 -7.636 1.814 1.00 66.19 151 GLY A CA 1
ATOM 1251 C C . GLY A 1 151 ? 0.965 -8.834 1.669 1.00 66.19 151 GLY A C 1
ATOM 1252 O O . GLY A 1 151 ? 1.100 -9.601 2.613 1.00 66.19 151 GLY A O 1
ATOM 1253 N N . ALA A 1 152 ? 1.501 -9.068 0.469 1.00 69.56 152 ALA A N 1
ATOM 1254 C CA . ALA A 1 152 ? 2.365 -10.205 0.211 1.00 69.56 152 ALA A CA 1
ATOM 1255 C C . ALA A 1 152 ? 3.755 -9.962 0.808 1.00 69.56 152 ALA A C 1
ATOM 1257 O O . ALA A 1 152 ? 4.271 -8.850 0.743 1.00 69.56 152 ALA A O 1
ATOM 1258 N N . ASP A 1 153 ? 4.385 -11.015 1.316 1.00 73.00 153 ASP A N 1
ATOM 1259 C CA . ASP A 1 153 ? 5.787 -10.964 1.745 1.00 73.00 153 ASP A CA 1
ATOM 1260 C C . ASP A 1 153 ? 6.757 -11.184 0.574 1.00 73.00 153 ASP A C 1
ATOM 1262 O O . ASP A 1 153 ? 7.955 -10.945 0.696 1.00 73.00 153 ASP A O 1
ATOM 1266 N N . ASP A 1 154 ? 6.242 -11.609 -0.585 1.00 82.12 154 ASP A N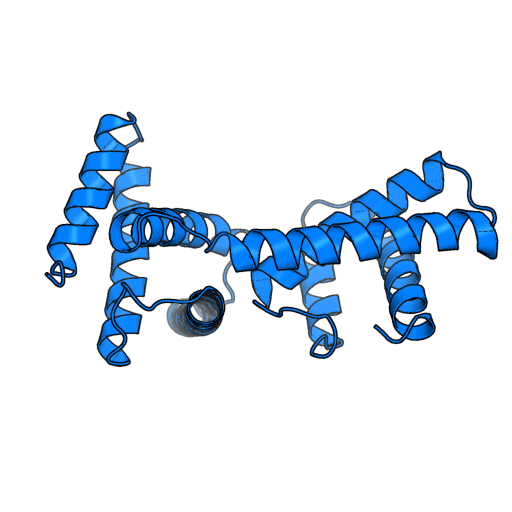 1
ATOM 1267 C CA . ASP A 1 154 ? 7.008 -11.879 -1.797 1.00 82.12 154 ASP A CA 1
ATOM 1268 C C . ASP A 1 154 ? 6.237 -11.507 -3.082 1.00 82.12 154 ASP A C 1
ATOM 1270 O O . ASP A 1 154 ? 5.143 -10.934 -3.057 1.00 82.12 154 ASP A O 1
ATOM 1274 N N . LEU A 1 155 ? 6.845 -11.793 -4.236 1.00 86.62 155 LEU A N 1
ATOM 1275 C CA . LEU A 1 155 ? 6.278 -11.535 -5.562 1.00 86.62 155 LEU A CA 1
ATOM 1276 C C . LEU A 1 155 ? 5.671 -12.787 -6.219 1.00 86.62 155 LEU A C 1
ATOM 1278 O O . LEU A 1 155 ? 5.131 -12.685 -7.319 1.00 86.62 155 LEU A O 1
ATOM 1282 N N . SER A 1 156 ? 5.688 -13.945 -5.553 1.00 84.19 156 SER A N 1
ATOM 1283 C CA . SER A 1 156 ? 5.283 -15.234 -6.134 1.00 84.19 156 SER A CA 1
ATOM 1284 C C . SER A 1 156 ? 3.799 -15.280 -6.512 1.00 84.19 156 SER A C 1
ATOM 1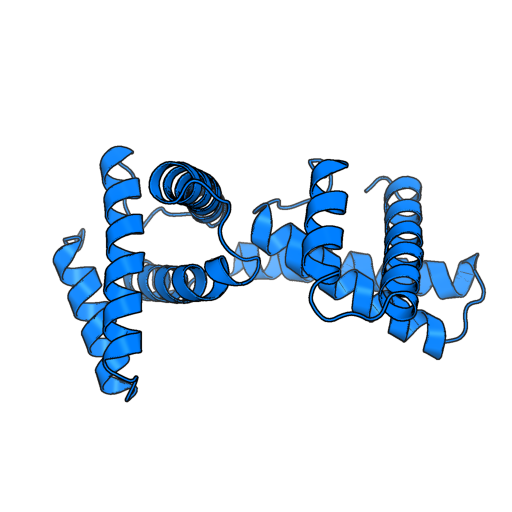286 O O . SER A 1 156 ? 3.410 -15.911 -7.494 1.00 84.19 156 SER A O 1
ATOM 1288 N N . ALA A 1 157 ? 2.962 -14.561 -5.760 1.00 83.69 157 ALA A N 1
ATOM 1289 C CA . ALA A 1 157 ? 1.527 -14.454 -6.004 1.00 83.69 157 ALA A CA 1
ATOM 1290 C C . ALA A 1 157 ? 1.153 -13.385 -7.053 1.00 83.69 157 ALA A C 1
ATOM 1292 O O . ALA A 1 157 ? -0.036 -13.204 -7.337 1.00 83.69 157 ALA A O 1
ATOM 1293 N N . MET A 1 158 ? 2.134 -12.666 -7.614 1.00 89.50 158 MET A N 1
ATOM 1294 C CA . MET A 1 158 ? 1.894 -11.557 -8.535 1.00 89.50 158 MET A CA 1
ATOM 1295 C C . MET A 1 158 ? 1.254 -12.060 -9.828 1.00 89.50 158 MET A C 1
ATOM 1297 O O . MET A 1 158 ? 1.825 -12.864 -10.564 1.00 89.50 158 MET A O 1
ATOM 1301 N N . ALA A 1 159 ? 0.069 -11.541 -10.145 1.00 88.69 159 ALA A N 1
ATOM 1302 C CA . ALA A 1 159 ? -0.653 -11.901 -11.354 1.00 88.69 159 ALA A CA 1
ATOM 1303 C C . ALA A 1 159 ? -0.644 -10.759 -12.378 1.00 88.69 159 ALA A C 1
ATOM 1305 O O . ALA A 1 159 ? -0.471 -9.586 -12.049 1.00 88.69 159 ALA A O 1
ATOM 1306 N N . VAL A 1 160 ? -0.926 -11.092 -13.643 1.00 90.75 160 VAL A N 1
ATOM 1307 C CA . VAL A 1 160 ? -1.036 -10.099 -14.731 1.00 90.75 160 VAL A CA 1
ATOM 1308 C C . VAL A 1 160 ? -2.046 -8.998 -14.391 1.00 90.75 160 VAL A C 1
ATOM 1310 O O . VAL A 1 160 ? -1.777 -7.823 -14.620 1.00 90.75 160 VAL A O 1
ATOM 1313 N N . ARG A 1 161 ? -3.150 -9.355 -13.721 1.00 87.88 161 ARG A N 1
ATOM 1314 C CA . ARG A 1 161 ? -4.139 -8.382 -13.238 1.00 87.88 161 ARG A CA 1
ATOM 1315 C C . ARG A 1 161 ? -3.535 -7.313 -12.332 1.00 87.88 161 ARG A C 1
ATOM 1317 O O . ARG A 1 161 ? -4.014 -6.187 -12.356 1.00 87.88 161 ARG A O 1
ATOM 1324 N N . ASP A 1 162 ? -2.522 -7.619 -11.527 1.00 87.25 162 ASP A N 1
ATOM 1325 C CA . ASP A 1 162 ? -1.908 -6.629 -10.638 1.00 87.25 162 ASP A CA 1
ATOM 1326 C C . ASP A 1 162 ? -1.099 -5.606 -11.444 1.00 87.25 162 ASP A C 1
ATOM 1328 O O . ASP A 1 162 ? -1.117 -4.415 -11.133 1.00 87.25 162 ASP A O 1
ATOM 1332 N N . ILE A 1 163 ? -0.484 -6.038 -12.547 1.00 91.62 163 ILE A N 1
ATOM 1333 C CA . ILE A 1 163 ? 0.196 -5.154 -13.500 1.00 91.62 163 ILE A CA 1
ATOM 1334 C C . ILE A 1 163 ? -0.819 -4.218 -14.170 1.00 91.62 163 ILE A C 1
ATOM 1336 O O . ILE A 1 163 ? -0.585 -3.009 -14.226 1.00 91.62 163 ILE A O 1
ATOM 1340 N N . ASP A 1 164 ? -1.959 -4.748 -14.619 1.00 90.81 164 ASP A N 1
ATOM 1341 C CA . ASP A 1 164 ? -3.018 -3.945 -15.244 1.00 90.81 164 ASP A CA 1
ATOM 1342 C C . ASP A 1 164 ? -3.570 -2.897 -14.266 1.00 90.81 164 ASP A C 1
ATOM 1344 O O . ASP A 1 164 ? -3.606 -1.706 -14.576 1.00 90.81 164 ASP A O 1
ATOM 1348 N N . HIS A 1 165 ? -3.880 -3.302 -13.029 1.00 89.62 165 HIS A N 1
ATOM 1349 C CA . HIS A 1 165 ? -4.349 -2.383 -11.988 1.00 89.62 165 HIS A CA 1
ATOM 1350 C C . HIS A 1 165 ? -3.324 -1.292 -11.654 1.00 89.62 165 HIS A C 1
ATOM 1352 O O . HIS A 1 165 ? -3.703 -0.147 -11.378 1.00 89.62 165 HIS A O 1
ATOM 1358 N N . TYR A 1 166 ? -2.030 -1.628 -11.653 1.00 92.38 166 TYR A N 1
ATOM 1359 C CA . TYR A 1 166 ? -0.981 -0.632 -11.477 1.00 92.38 166 TYR A CA 1
ATOM 1360 C C . TYR A 1 166 ? -0.990 0.371 -12.630 1.00 92.38 166 TYR A C 1
ATOM 1362 O O . TYR A 1 166 ? -0.989 1.579 -12.390 1.00 92.38 166 TYR A O 1
ATOM 1370 N N . MET A 1 167 ? -1.033 -0.112 -13.873 1.00 92.69 167 MET A N 1
ATOM 1371 C CA . MET A 1 167 ? -1.001 0.733 -15.066 1.00 92.69 167 MET A CA 1
ATOM 1372 C C . MET A 1 167 ? -2.233 1.635 -15.178 1.00 92.69 167 MET A C 1
ATOM 1374 O O . MET A 1 167 ? -2.074 2.818 -15.488 1.00 92.69 167 MET A O 1
ATOM 1378 N N . ASP A 1 168 ? -3.419 1.143 -14.820 1.00 89.62 168 ASP A N 1
ATOM 1379 C CA . ASP A 1 168 ? -4.646 1.942 -14.733 1.00 89.62 168 ASP A CA 1
ATOM 1380 C C . ASP A 1 168 ? -4.515 3.065 -13.698 1.00 89.62 168 ASP A C 1
ATOM 1382 O O . ASP A 1 168 ? -4.858 4.222 -13.956 1.00 89.62 168 ASP A O 1
ATOM 1386 N N . MET A 1 169 ? -3.949 2.759 -12.525 1.00 89.25 169 MET A N 1
ATOM 1387 C CA . MET A 1 169 ? -3.671 3.773 -11.509 1.00 89.25 169 MET A CA 1
ATOM 1388 C C . MET A 1 169 ? -2.635 4.793 -11.996 1.00 89.25 169 MET A C 1
ATOM 1390 O O . MET A 1 169 ? -2.817 5.996 -11.780 1.00 89.25 169 MET A O 1
ATOM 1394 N N . ARG A 1 170 ? -1.558 4.342 -12.655 1.00 88.50 170 ARG A N 1
ATOM 1395 C CA . ARG A 1 170 ? -0.501 5.229 -13.164 1.00 88.50 170 ARG A CA 1
ATOM 1396 C C . ARG A 1 170 ? -0.958 6.094 -14.325 1.00 88.50 170 ARG A C 1
ATOM 1398 O O . ARG A 1 170 ? -0.448 7.204 -14.444 1.00 88.50 170 ARG A O 1
ATOM 1405 N N . ALA A 1 171 ? -1.916 5.651 -15.134 1.00 88.75 171 ALA A N 1
ATOM 1406 C CA . ALA A 1 171 ? -2.446 6.431 -16.249 1.00 88.75 171 ALA A CA 1
ATOM 1407 C C . ALA A 1 171 ? -3.091 7.754 -15.798 1.00 88.75 171 ALA A C 1
ATOM 1409 O O . ALA A 1 171 ? -3.067 8.741 -16.538 1.00 88.75 171 ALA A O 1
ATOM 1410 N N . ILE A 1 172 ? -3.614 7.817 -14.568 1.00 87.94 172 ILE A N 1
ATOM 1411 C CA . ILE A 1 172 ? -4.281 9.008 -14.034 1.00 87.94 172 ILE A CA 1
ATOM 1412 C C . ILE A 1 172 ? -3.283 10.169 -13.901 1.00 87.94 172 ILE A C 1
ATOM 1414 O O . ILE A 1 172 ? -2.437 10.202 -13.006 1.00 87.94 172 ILE A O 1
ATOM 1418 N N . GLY A 1 173 ? -3.439 11.171 -14.768 1.00 80.12 173 GLY A N 1
ATOM 1419 C CA . GLY A 1 173 ? -2.651 12.405 -14.749 1.00 80.12 173 GLY A CA 1
ATOM 1420 C C . GLY A 1 173 ? -1.317 12.333 -15.498 1.00 80.12 173 GLY A C 1
ATOM 1421 O O . GLY A 1 173 ? -0.566 13.307 -15.465 1.00 80.12 173 GLY A O 1
ATOM 1422 N N . LEU A 1 174 ? -1.017 11.227 -16.191 1.00 88.25 174 LEU A N 1
ATOM 1423 C CA . LEU A 1 174 ? 0.152 11.129 -17.067 1.00 88.25 174 LEU A CA 1
ATOM 1424 C C . LEU A 1 174 ? -0.212 11.412 -18.526 1.00 88.25 174 LEU A C 1
ATOM 1426 O O . LEU A 1 174 ? -1.246 10.988 -19.037 1.00 88.25 174 LEU A O 1
ATOM 1430 N N . ARG A 1 175 ? 0.690 12.102 -19.233 1.00 91.88 175 ARG A N 1
ATOM 1431 C CA . ARG A 1 175 ? 0.617 12.223 -20.695 1.00 91.88 175 ARG A CA 1
ATOM 1432 C C . ARG A 1 175 ? 0.934 10.871 -21.339 1.00 91.88 175 ARG A C 1
ATOM 1434 O O . ARG A 1 175 ? 1.725 10.099 -20.799 1.00 91.88 175 ARG A O 1
ATOM 1441 N N . ARG A 1 176 ? 0.407 10.633 -22.545 1.00 90.56 176 ARG A N 1
ATOM 1442 C CA . ARG A 1 176 ? 0.613 9.389 -23.317 1.00 90.56 176 ARG A CA 1
ATOM 1443 C C . ARG A 1 176 ? 2.087 8.973 -23.417 1.00 90.56 176 ARG A C 1
ATOM 1445 O O . ARG A 1 176 ? 2.402 7.802 -23.232 1.00 90.56 176 ARG A O 1
ATOM 1452 N N . ILE A 1 177 ? 2.988 9.927 -23.663 1.00 89.38 177 ILE A N 1
ATOM 1453 C CA . ILE A 1 177 ? 4.430 9.655 -23.779 1.00 89.38 177 ILE A CA 1
ATOM 1454 C C . ILE A 1 177 ? 5.049 9.186 -22.453 1.00 89.38 177 ILE A C 1
ATOM 1456 O O . ILE A 1 177 ? 5.827 8.236 -22.437 1.00 89.38 177 ILE A O 1
ATOM 1460 N N . SER A 1 178 ? 4.652 9.790 -21.330 1.00 88.50 178 SER A N 1
ATOM 1461 C CA . SER A 1 178 ? 5.123 9.405 -19.996 1.00 88.50 178 SER A CA 1
ATOM 1462 C C . SER A 1 178 ? 4.597 8.030 -19.603 1.00 88.50 178 SER A C 1
ATOM 1464 O O . SER A 1 178 ? 5.359 7.211 -19.100 1.00 88.50 178 SER A O 1
ATOM 1466 N N . LEU A 1 179 ? 3.323 7.751 -19.895 1.00 91.94 179 LEU A N 1
ATOM 1467 C CA . LEU A 1 179 ? 2.714 6.451 -19.624 1.00 91.94 179 LEU A CA 1
ATOM 1468 C C . LEU A 1 179 ? 3.392 5.329 -20.423 1.00 91.94 179 LEU A C 1
ATOM 1470 O O . LEU A 1 179 ? 3.683 4.269 -19.874 1.00 91.94 179 LEU A O 1
ATOM 1474 N N . SER A 1 180 ? 3.711 5.583 -21.697 1.00 92.62 180 SER A N 1
ATOM 1475 C CA . SER A 1 180 ? 4.479 4.645 -22.521 1.00 92.62 180 SER A CA 1
ATOM 1476 C C . SER A 1 180 ? 5.872 4.377 -21.940 1.00 92.62 180 SER A C 1
ATOM 1478 O O . SER A 1 180 ? 6.331 3.235 -21.954 1.00 92.62 180 SER A O 1
ATOM 1480 N N . GLY A 1 181 ? 6.537 5.411 -21.411 1.00 91.88 181 GLY A N 1
ATOM 1481 C CA . GLY A 1 181 ? 7.816 5.277 -20.710 1.00 91.88 181 GLY A CA 1
ATOM 1482 C C . GLY A 1 181 ? 7.701 4.398 -19.463 1.00 91.88 181 GLY A C 1
ATOM 1483 O O . GLY A 1 181 ? 8.427 3.413 -19.346 1.00 91.88 181 GLY A O 1
ATOM 1484 N N . SER A 1 182 ? 6.731 4.685 -18.588 1.00 90.88 182 SER A N 1
ATOM 1485 C CA . SER A 1 182 ? 6.451 3.878 -17.393 1.00 90.88 182 SER A CA 1
ATOM 1486 C C . SER A 1 182 ? 6.172 2.411 -17.734 1.00 90.88 182 SER A C 1
ATOM 1488 O O . SER A 1 182 ? 6.758 1.526 -17.115 1.00 90.88 182 SER A O 1
ATOM 1490 N N . ALA A 1 183 ? 5.363 2.133 -18.764 1.00 93.88 183 ALA A N 1
ATOM 1491 C CA . ALA A 1 183 ? 5.081 0.765 -19.210 1.00 93.88 183 ALA A CA 1
ATOM 1492 C C . ALA A 1 183 ? 6.347 0.030 -19.685 1.00 93.88 183 ALA A C 1
ATOM 1494 O O . ALA A 1 183 ? 6.541 -1.153 -19.399 1.00 93.88 183 ALA A O 1
ATOM 1495 N N . ALA A 1 184 ? 7.226 0.720 -20.418 1.00 93.50 184 ALA A N 1
ATOM 1496 C CA . ALA A 1 184 ? 8.489 0.151 -20.878 1.00 93.50 184 ALA A CA 1
ATOM 1497 C C . ALA A 1 184 ? 9.437 -0.161 -19.709 1.00 93.50 184 ALA A C 1
ATOM 1499 O O . ALA A 1 184 ? 10.082 -1.211 -19.700 1.00 93.50 184 ALA A O 1
ATOM 1500 N N . TRP A 1 185 ? 9.503 0.724 -18.713 1.00 94.38 185 TRP A N 1
ATOM 1501 C CA . TRP A 1 185 ? 10.334 0.534 -17.524 1.00 94.38 185 TRP A CA 1
ATOM 1502 C C . TRP A 1 185 ? 9.808 -0.583 -16.627 1.00 94.38 185 TRP A C 1
ATOM 1504 O O . TRP A 1 185 ? 10.596 -1.415 -16.181 1.00 94.38 185 TRP A O 1
ATOM 1514 N N . LEU A 1 186 ? 8.489 -0.664 -16.443 1.00 94.62 186 LEU A N 1
ATOM 1515 C CA . LEU A 1 186 ? 7.853 -1.751 -15.706 1.00 94.62 186 LEU A CA 1
ATOM 1516 C C . LEU A 1 186 ? 8.108 -3.102 -16.378 1.00 94.62 186 LEU A C 1
ATOM 1518 O O . LEU A 1 186 ? 8.517 -4.052 -15.722 1.00 94.62 186 LEU A O 1
ATOM 1522 N N . ARG A 1 187 ? 7.975 -3.181 -17.707 1.00 95.00 187 ARG A N 1
ATOM 1523 C CA . ARG A 1 187 ? 8.302 -4.405 -18.456 1.00 95.00 187 ARG A CA 1
ATOM 1524 C C . ARG A 1 187 ? 9.765 -4.828 -18.276 1.00 95.00 187 ARG A C 1
ATOM 1526 O O . ARG A 1 187 ? 10.051 -6.019 -18.228 1.00 95.00 187 ARG A O 1
ATOM 1533 N N . SER A 1 188 ? 10.688 -3.869 -18.197 1.00 93.81 188 SER A N 1
ATOM 1534 C CA . SER A 1 188 ? 12.107 -4.143 -17.935 1.00 93.81 188 SER A CA 1
ATOM 1535 C C . SER A 1 188 ? 12.320 -4.740 -16.541 1.00 93.81 188 SER A C 1
ATOM 1537 O O . SER A 1 188 ? 13.060 -5.711 -16.419 1.00 93.81 188 SER A O 1
ATOM 1539 N N . LEU A 1 189 ? 11.636 -4.213 -15.520 1.00 94.88 189 LEU A N 1
ATOM 1540 C CA . LEU A 1 189 ? 11.661 -4.773 -14.167 1.00 94.88 189 LEU A CA 1
ATOM 1541 C C . LEU A 1 189 ? 11.098 -6.199 -14.141 1.00 94.88 189 LEU A C 1
ATOM 1543 O O . LEU A 1 189 ? 11.746 -7.099 -13.627 1.00 94.88 189 LEU A O 1
ATOM 1547 N N . LEU A 1 190 ? 9.921 -6.418 -14.732 1.00 94.00 190 LEU A N 1
ATOM 1548 C CA . LEU A 1 190 ? 9.270 -7.733 -14.750 1.00 94.00 190 LEU A CA 1
ATOM 1549 C C . LEU A 1 190 ? 10.122 -8.794 -15.457 1.00 94.00 190 LEU A C 1
ATOM 1551 O O . LEU A 1 190 ? 10.157 -9.945 -15.037 1.00 94.00 190 LEU A O 1
ATOM 1555 N N . ARG A 1 191 ? 10.852 -8.402 -16.508 1.00 93.56 191 ARG A N 1
ATOM 1556 C CA . ARG A 1 191 ? 11.825 -9.282 -17.166 1.00 93.56 191 ARG A CA 1
ATOM 1557 C C . ARG A 1 191 ? 12.950 -9.683 -16.216 1.00 93.56 191 ARG A C 1
ATOM 1559 O O . ARG A 1 191 ? 13.288 -10.859 -16.171 1.00 93.56 191 ARG A O 1
ATOM 1566 N N . TYR A 1 192 ? 13.516 -8.719 -15.495 1.00 93.25 192 TYR A N 1
ATOM 1567 C CA . TYR A 1 192 ? 14.562 -8.984 -14.513 1.00 93.25 192 TYR A CA 1
ATOM 1568 C C . TYR A 1 192 ? 14.065 -9.915 -13.394 1.00 93.25 192 TYR A C 1
ATOM 1570 O O . TYR A 1 192 ? 14.736 -10.892 -13.070 1.00 93.25 192 TYR A O 1
ATOM 1578 N N . LEU A 1 193 ? 12.869 -9.665 -12.850 1.00 92.06 193 LEU A N 1
ATOM 1579 C CA . LEU A 1 193 ? 12.261 -10.516 -11.820 1.00 92.06 193 LEU A CA 1
ATOM 1580 C C . LEU A 1 193 ? 12.115 -11.960 -12.315 1.00 92.06 193 LEU A C 1
ATOM 1582 O O . LEU A 1 193 ? 12.637 -12.882 -11.698 1.00 92.06 193 LEU A O 1
ATOM 1586 N N . HIS A 1 194 ? 11.567 -12.135 -13.519 1.00 89.94 194 HIS A N 1
ATOM 1587 C CA . HIS A 1 194 ? 11.427 -13.458 -14.116 1.00 89.94 194 HIS A CA 1
ATOM 1588 C C . HIS A 1 194 ? 12.775 -14.170 -14.334 1.00 89.94 194 HIS A C 1
ATOM 1590 O O . HIS A 1 194 ? 12.893 -15.358 -14.049 1.00 89.94 194 HIS A O 1
ATOM 1596 N N . GLN A 1 195 ? 13.800 -13.455 -14.812 1.00 87.12 195 GLN A N 1
ATOM 1597 C CA . GLN A 1 195 ? 15.139 -14.017 -15.039 1.00 87.12 195 GLN A CA 1
ATOM 1598 C C . GLN A 1 195 ? 15.866 -14.377 -13.739 1.00 87.12 195 GLN A C 1
ATOM 1600 O O . GLN A 1 195 ? 16.620 -15.344 -13.710 1.00 87.12 195 GLN A O 1
ATOM 1605 N N . SER A 1 196 ? 15.631 -13.614 -12.672 1.00 86.00 196 SER A N 1
ATOM 1606 C CA . SER A 1 196 ? 16.219 -13.846 -11.349 1.00 86.00 196 SER A CA 1
ATOM 1607 C C . SER A 1 196 ? 15.434 -14.849 -10.495 1.00 86.00 196 SER A C 1
ATOM 1609 O O . SER A 1 196 ? 15.837 -15.122 -9.366 1.00 86.00 196 SER A O 1
ATOM 1611 N N . GLY A 1 197 ? 14.342 -15.414 -11.025 1.00 81.19 197 GLY A N 1
ATOM 1612 C CA . GLY A 1 197 ? 13.519 -16.409 -10.335 1.00 81.19 197 GLY A CA 1
ATOM 1613 C C . GLY A 1 197 ? 12.665 -15.837 -9.200 1.00 81.19 197 GLY A C 1
ATOM 1614 O O . GLY A 1 197 ? 12.359 -16.569 -8.262 1.00 81.19 197 GLY A O 1
ATOM 1615 N N . ARG A 1 198 ? 12.320 -14.545 -9.268 1.00 76.25 198 ARG A N 1
ATOM 1616 C CA . ARG A 1 198 ? 11.487 -13.832 -8.289 1.00 76.25 198 ARG A CA 1
ATOM 1617 C C . ARG A 1 198 ? 10.084 -13.551 -8.811 1.00 76.25 198 ARG A C 1
ATOM 1619 O O . ARG A 1 198 ? 9.938 -13.311 -10.033 1.00 76.25 198 ARG A O 1
#

Mean predicted aligned error: 10.79 Å

Organism: NCBI:txid1679460

InterPro domains:
  IPR010998 Integrase/recombinase, N-terminal [G3DSA:1.10.150.130] (100-198)
  IPR044068 Core-binding (CB) domain [PS51900] (108-194)

Radius of gyration: 19.48 Å; Cα contacts (8 Å, |Δi|>4): 134; chains: 1; bounding box: 50×36×53 Å

Nearest PDB structures (foldseek):
  4c5s-assembly1_A  TM=3.602E-01  e=3.403E+00  Taxus chinensis
  3nz4-assembly1_B  TM=2.396E-01  e=3.088E+00  Taxus canadensis